Protein AF-A0A941NCZ6-F1 (afdb_monomer)

pLDDT: mean 96.2, std 2.98, range [78.44, 98.88]

Nearest PDB structures (foldseek):
  8p84-assembly1_A  TM=9.786E-01  e=2.770E-26  Thermoanaerobacterales bacterium
  4i58-assembly1_A  TM=9.550E-01  e=2.701E-23  Microbacterium oxydans
  8i6i-assembly1_C  TM=9.436E-01  e=4.967E-23  Acinetobacter sp. YT-02
  3rha-assembly1_A  TM=9.539E-01  e=3.893E-23  Paenarthrobacter aurescens TC1
  6lqc-assembly1_A  TM=9.544E-01  e=1.897E-22  Erythrobacteraceae bacterium

Sequence (234 aa):
LAAKMAHDLGNAVVLGAPVRSIEQDDAGVVVTTAKGHWRARRVIVTAPPPLASRIVYTPALPALRDGLTQRMPLGCVIKVHVAYARPFWREAGYTGQVLSDRTVFGPWFDHSPLHGSTGGLVGFLCGGPAQQWADRPAADRRAQVLKDIAIYFGDAALTPIDYIEEVWTKAPLHRGGYVASPTPGVMTAFWPALREPVGRIHWSGTETAGAWVGYIEGAIRSGERAADEVAGKL

Solvent-accessible surface area (backbone atoms only — not comparable to full-atom values): 12818 Å² total; per-residue (Å²): 108,69,70,58,56,43,58,78,51,43,87,76,60,73,79,97,47,66,69,46,36,42,37,55,62,98,83,25,30,40,41,33,32,92,82,48,75,48,80,39,71,55,48,74,47,56,52,56,48,58,57,48,65,67,38,46,48,41,68,70,69,56,68,50,40,51,55,38,25,77,42,18,56,54,33,33,30,32,41,36,40,42,30,28,78,45,46,62,45,50,79,73,74,40,78,47,67,43,83,75,86,89,43,86,58,41,46,34,33,57,62,39,56,97,72,75,62,47,14,27,39,37,34,42,24,53,45,69,57,19,63,74,47,66,81,51,59,69,66,60,52,52,53,51,48,29,54,40,48,22,76,76,64,35,74,72,44,67,60,57,77,44,78,50,74,46,52,31,51,73,38,92,90,65,50,20,25,83,39,54,44,71,44,93,65,36,69,82,75,24,47,69,45,60,49,57,58,62,88,52,39,35,44,23,20,18,72,48,26,95,54,57,60,49,38,71,68,3,29,52,57,13,45,52,52,41,50,51,60,49,60,80,71,111

Structure (mmCIF, N/CA/C/O backbone):
data_AF-A0A941NCZ6-F1
#
_entry.id   AF-A0A941NCZ6-F1
#
loop_
_atom_site.group_PDB
_atom_site.id
_atom_site.type_symbol
_atom_site.label_atom_id
_atom_site.label_alt_id
_atom_site.label_comp_id
_atom_site.label_asym_id
_atom_site.label_entity_id
_atom_site.label_seq_id
_atom_site.pdbx_PDB_ins_code
_atom_site.Cartn_x
_atom_site.Cartn_y
_atom_site.Cartn_z
_atom_site.occupancy
_atom_site.B_iso_or_equiv
_atom_site.auth_seq_id
_atom_site.auth_comp_id
_atom_site.auth_asym_id
_atom_site.auth_atom_id
_atom_site.pdbx_PDB_model_num
ATOM 1 N N . LEU A 1 1 ? -8.635 -12.733 -7.175 1.00 91.62 1 LEU A N 1
ATOM 2 C CA . LEU A 1 1 ? -9.109 -13.138 -5.832 1.00 91.62 1 LEU A CA 1
ATOM 3 C C . LEU A 1 1 ? -10.242 -12.240 -5.335 1.00 91.62 1 LEU A C 1
ATOM 5 O O . LEU A 1 1 ? -11.377 -12.687 -5.383 1.00 91.62 1 LEU A O 1
ATOM 9 N N . ALA A 1 2 ? -9.973 -10.984 -4.952 1.00 94.44 2 ALA A N 1
ATOM 10 C CA . ALA A 1 2 ? -10.973 -10.094 -4.341 1.00 94.44 2 ALA A CA 1
ATOM 11 C C . ALA A 1 2 ? -12.273 -9.937 -5.154 1.00 94.44 2 ALA A C 1
ATOM 13 O O . ALA A 1 2 ? -13.354 -10.032 -4.589 1.00 94.44 2 ALA A O 1
ATOM 14 N N . ALA A 1 3 ? -12.184 -9.788 -6.482 1.00 95.81 3 ALA A N 1
ATOM 15 C CA . ALA A 1 3 ? -13.367 -9.701 -7.347 1.00 95.81 3 ALA A CA 1
ATOM 16 C C . ALA A 1 3 ? -14.265 -10.952 -7.284 1.00 95.81 3 ALA A C 1
ATOM 18 O O . ALA A 1 3 ? -15.483 -10.829 -7.303 1.00 95.81 3 ALA A O 1
ATOM 19 N N . LYS A 1 4 ? -13.672 -12.149 -7.159 1.00 96.81 4 LYS A N 1
ATOM 20 C CA . LYS A 1 4 ? -14.420 -13.407 -7.026 1.00 96.81 4 LYS A CA 1
ATOM 21 C C . LYS A 1 4 ? -15.130 -13.479 -5.672 1.00 96.81 4 LYS A C 1
ATOM 23 O O . LYS A 1 4 ? -16.320 -13.732 -5.630 1.00 96.81 4 LYS A O 1
ATOM 28 N N . MET A 1 5 ? -14.426 -13.151 -4.587 1.00 96.06 5 MET A N 1
ATOM 29 C CA . MET A 1 5 ? -15.031 -13.102 -3.248 1.00 96.06 5 MET A CA 1
ATOM 30 C C . MET A 1 5 ? -16.166 -12.072 -3.174 1.00 96.06 5 MET A C 1
ATOM 32 O O . MET A 1 5 ? -17.203 -12.332 -2.577 1.00 96.06 5 MET A O 1
ATOM 36 N N . ALA A 1 6 ? -15.989 -10.904 -3.798 1.00 96.81 6 ALA A N 1
ATOM 37 C CA . ALA A 1 6 ? -17.025 -9.880 -3.849 1.00 96.81 6 ALA A CA 1
ATOM 38 C C . ALA A 1 6 ? -18.256 -10.332 -4.648 1.00 96.81 6 ALA A C 1
ATOM 40 O O . ALA A 1 6 ? -19.374 -10.013 -4.257 1.00 96.81 6 ALA A O 1
ATOM 41 N N . HIS A 1 7 ? -18.058 -11.090 -5.732 1.00 96.75 7 HIS A N 1
ATOM 42 C CA . HIS A 1 7 ? -19.154 -11.701 -6.480 1.00 96.75 7 HIS A CA 1
ATOM 43 C C . HIS A 1 7 ? -19.965 -12.660 -5.598 1.00 96.75 7 HIS A C 1
ATOM 45 O O . HIS A 1 7 ? -21.185 -12.529 -5.540 1.00 96.75 7 HIS A O 1
ATOM 51 N N . ASP A 1 8 ? -19.292 -13.539 -4.852 1.00 97.75 8 ASP A N 1
ATOM 52 C CA . ASP A 1 8 ? -19.945 -14.507 -3.958 1.00 97.75 8 ASP A CA 1
ATOM 53 C C . ASP A 1 8 ? -20.706 -13.816 -2.804 1.00 97.75 8 ASP A C 1
ATOM 55 O O . ASP A 1 8 ? -21.761 -14.281 -2.378 1.00 97.75 8 ASP A O 1
ATOM 59 N N . LEU A 1 9 ? -20.202 -12.675 -2.317 1.00 97.12 9 LEU A N 1
ATOM 60 C CA . LEU A 1 9 ? -20.836 -11.862 -1.267 1.00 97.12 9 LEU A CA 1
ATOM 61 C C . LEU A 1 9 ? -21.991 -10.975 -1.774 1.00 97.12 9 LEU A C 1
ATOM 63 O O . LEU A 1 9 ? -22.786 -10.477 -0.970 1.00 97.12 9 LEU A O 1
ATOM 67 N N . GLY A 1 10 ? -22.085 -10.748 -3.086 1.00 97.19 10 GLY A N 1
ATOM 68 C CA . GLY A 1 10 ? -23.137 -9.958 -3.725 1.00 97.19 10 GLY A CA 1
ATOM 69 C C . GLY A 1 10 ? -23.367 -8.593 -3.066 1.00 97.19 10 GLY A C 1
ATOM 70 O O . GLY A 1 10 ? -22.450 -7.788 -2.894 1.00 97.19 10 GLY A O 1
ATOM 71 N N . ASN A 1 11 ? -24.615 -8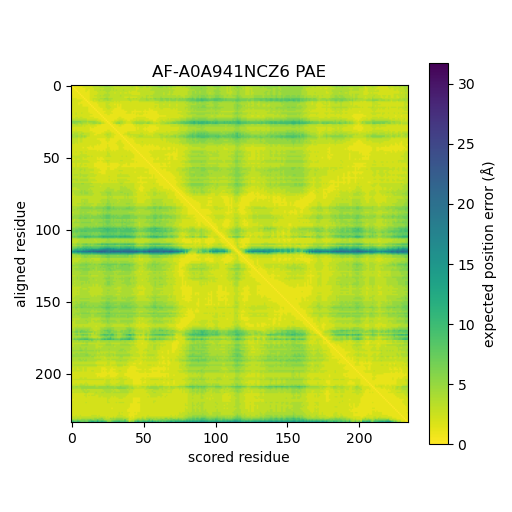.339 -2.661 1.00 95.12 11 ASN A N 1
ATOM 72 C CA . ASN A 1 11 ? -25.052 -7.052 -2.103 1.00 95.12 11 ASN A CA 1
ATOM 73 C C . ASN A 1 11 ? -24.452 -6.717 -0.726 1.00 95.12 11 ASN A C 1
ATOM 75 O O . ASN A 1 11 ? -24.647 -5.603 -0.240 1.00 95.12 11 ASN A O 1
ATOM 79 N N . ALA A 1 12 ? -23.722 -7.641 -0.091 1.00 96.00 12 ALA A N 1
ATOM 80 C CA . ALA A 1 12 ? -22.987 -7.339 1.135 1.00 96.00 12 ALA A CA 1
ATOM 81 C C . ALA A 1 12 ? -21.783 -6.408 0.882 1.00 96.00 12 ALA A C 1
ATOM 83 O O . ALA A 1 12 ? -21.320 -5.740 1.809 1.00 96.00 12 ALA A O 1
ATOM 84 N N . VAL A 1 13 ? -21.279 -6.324 -0.358 1.00 97.50 13 VAL A N 1
ATOM 85 C CA . VAL A 1 13 ? -20.169 -5.431 -0.719 1.00 97.50 13 VAL A CA 1
ATOM 86 C C . VAL A 1 13 ? -20.697 -4.080 -1.194 1.00 97.50 13 VAL A C 1
ATOM 88 O O . VAL A 1 13 ? -21.250 -3.950 -2.284 1.00 97.50 13 VAL A O 1
ATOM 91 N N . VAL A 1 14 ? -20.454 -3.035 -0.402 1.00 96.94 14 VAL A N 1
ATOM 92 C CA . VAL A 1 14 ? -20.850 -1.661 -0.739 1.00 96.94 14 VAL A CA 1
ATOM 93 C C . VAL A 1 14 ? -19.635 -0.860 -1.218 1.00 96.94 14 VAL A C 1
ATOM 95 O O . VAL A 1 14 ? -18.811 -0.405 -0.427 1.00 96.94 14 VAL A O 1
ATOM 98 N N . LEU A 1 15 ? -19.525 -0.656 -2.533 1.00 96.50 15 LEU A N 1
ATOM 99 C CA . LEU A 1 15 ? -18.456 0.148 -3.142 1.00 96.50 15 LEU A CA 1
ATOM 100 C C . LEU A 1 15 ? -18.731 1.656 -3.041 1.00 96.50 15 LEU A C 1
ATOM 102 O O . LEU A 1 15 ? -19.877 2.092 -2.913 1.00 96.50 15 LEU A O 1
ATOM 106 N N . GLY A 1 16 ? -17.681 2.478 -3.144 1.00 95.75 16 GLY A N 1
ATOM 107 C CA . GLY A 1 16 ? -17.799 3.944 -3.096 1.00 95.75 16 GLY A CA 1
ATOM 108 C C . GLY A 1 16 ? -18.345 4.470 -1.763 1.00 95.75 16 GLY A C 1
ATOM 109 O O . GLY A 1 16 ? -19.006 5.505 -1.739 1.00 95.75 16 GLY A O 1
ATOM 110 N N . ALA A 1 17 ? -18.118 3.733 -0.674 1.00 96.75 17 ALA A N 1
ATOM 111 C CA . ALA A 1 17 ? -18.590 4.041 0.672 1.00 96.75 17 ALA A CA 1
ATOM 112 C C . ALA A 1 17 ? -17.404 4.215 1.643 1.00 96.75 17 ALA A C 1
ATOM 114 O O . ALA A 1 17 ? -17.222 3.394 2.541 1.00 96.75 17 ALA A O 1
ATOM 115 N N . PRO A 1 18 ? -16.548 5.242 1.466 1.00 96.56 18 PRO A N 1
ATOM 116 C CA . PRO A 1 18 ? -15.444 5.481 2.389 1.00 96.56 18 PRO A CA 1
ATOM 117 C C . PRO A 1 18 ? -15.989 5.756 3.797 1.00 96.56 18 PRO A C 1
ATOM 119 O O . PRO A 1 18 ? -16.845 6.629 3.984 1.00 96.56 18 PRO A O 1
ATOM 122 N N . VAL A 1 19 ? -15.490 5.002 4.777 1.00 97.94 19 VAL A N 1
ATOM 123 C CA . VAL A 1 19 ? -15.864 5.150 6.188 1.00 97.94 19 VAL A CA 1
ATOM 124 C C . VAL A 1 19 ? -15.339 6.473 6.725 1.00 97.94 19 VAL A C 1
ATOM 126 O O . VAL A 1 19 ? -14.164 6.796 6.561 1.00 97.94 19 VAL A O 1
ATOM 129 N N . ARG A 1 20 ? -16.232 7.244 7.352 1.00 97.81 20 ARG A N 1
ATOM 130 C CA . ARG A 1 20 ? -15.931 8.545 7.964 1.00 97.81 20 ARG A CA 1
ATOM 131 C C . ARG A 1 20 ? -15.828 8.443 9.476 1.00 97.81 20 ARG A C 1
ATOM 133 O O . ARG A 1 20 ? -14.900 9.006 10.048 1.00 97.81 20 ARG A O 1
ATOM 140 N N . SER A 1 21 ? -16.754 7.721 10.105 1.00 98.75 21 SER A N 1
ATOM 141 C CA . SER A 1 21 ? -16.728 7.492 11.547 1.00 98.75 21 SER A CA 1
ATOM 142 C C . SER A 1 21 ? -17.148 6.079 11.931 1.00 98.75 21 SER A C 1
ATOM 144 O O . SER A 1 21 ? -17.888 5.409 11.202 1.00 98.75 21 SER A O 1
ATOM 146 N N . ILE A 1 22 ? -16.641 5.641 13.082 1.00 98.88 22 ILE A N 1
ATOM 147 C CA . ILE A 1 22 ? -17.025 4.416 13.776 1.00 98.88 22 ILE A CA 1
ATOM 148 C C . ILE A 1 22 ? -17.330 4.789 15.225 1.00 98.88 22 ILE A C 1
ATOM 150 O O . ILE A 1 22 ? -16.455 5.245 15.960 1.00 98.88 22 ILE A O 1
ATOM 154 N N . GLU A 1 23 ? -18.572 4.574 15.630 1.00 98.81 23 GLU A N 1
ATOM 155 C CA . GLU A 1 23 ? -19.042 4.801 16.994 1.00 98.81 23 GLU A CA 1
ATOM 156 C C . GLU A 1 23 ? -19.321 3.449 17.646 1.00 98.81 23 GLU A C 1
ATOM 158 O O . GLU A 1 23 ? -19.802 2.537 16.971 1.00 98.81 23 GLU A O 1
ATOM 163 N N . GLN A 1 24 ? -19.004 3.286 18.927 1.00 98.62 24 GLN A N 1
ATOM 164 C CA . GLN A 1 24 ? -19.258 2.042 19.650 1.00 98.62 24 GLN A CA 1
ATOM 165 C C . GLN A 1 24 ? -19.687 2.278 21.095 1.00 98.62 24 GLN A C 1
ATOM 167 O O . GLN A 1 24 ? -19.214 3.204 21.753 1.00 98.62 24 GLN A O 1
ATOM 172 N N . ASP A 1 25 ? -20.544 1.389 21.581 1.00 97.50 25 ASP A N 1
ATOM 173 C CA . ASP A 1 25 ? -21.061 1.362 22.945 1.00 97.50 25 ASP A CA 1
ATOM 174 C C . ASP A 1 25 ? -21.249 -0.091 23.428 1.00 97.50 25 ASP A C 1
ATOM 176 O O . ASP A 1 25 ? -20.801 -1.060 22.799 1.00 97.50 25 ASP A O 1
ATOM 180 N N . ASP A 1 26 ? -21.926 -0.261 24.562 1.00 94.69 26 ASP A N 1
ATOM 181 C CA . ASP A 1 26 ? -22.217 -1.580 25.120 1.00 94.69 26 ASP A CA 1
ATOM 182 C C . ASP A 1 26 ? -23.193 -2.401 24.262 1.00 94.69 26 ASP A C 1
ATOM 184 O O . ASP A 1 26 ? -23.216 -3.625 24.388 1.00 94.69 26 ASP A O 1
ATOM 188 N N . ALA A 1 27 ? -23.949 -1.786 23.349 1.00 94.81 27 ALA A N 1
ATOM 189 C CA . ALA A 1 27 ? -24.912 -2.463 22.482 1.00 94.81 27 ALA A CA 1
ATOM 190 C C . ALA A 1 27 ? -24.310 -2.884 21.129 1.00 94.81 27 ALA A C 1
ATOM 192 O O . ALA A 1 27 ? -24.698 -3.919 20.577 1.00 94.81 27 ALA A O 1
ATOM 193 N N . GLY A 1 28 ? -23.352 -2.133 20.583 1.00 97.94 28 GLY A N 1
ATOM 194 C CA . GLY A 1 28 ? -22.762 -2.461 19.289 1.00 97.94 28 GLY A CA 1
ATOM 195 C C . GLY A 1 28 ? -21.860 -1.380 18.710 1.00 97.94 28 GLY A C 1
ATOM 196 O O . GLY A 1 28 ? -21.209 -0.625 19.425 1.00 97.94 28 GLY A O 1
ATOM 197 N N . VAL A 1 29 ? -21.797 -1.357 17.380 1.00 98.62 29 VAL A N 1
ATOM 198 C CA . VAL A 1 29 ? -21.048 -0.376 16.593 1.00 98.62 29 VAL A CA 1
ATOM 199 C C . VAL A 1 29 ? -21.932 0.237 15.510 1.00 98.62 29 VAL A C 1
ATOM 201 O O . VAL A 1 29 ? -22.778 -0.449 14.927 1.00 98.62 29 VAL A O 1
ATOM 204 N N . VAL A 1 30 ? -21.709 1.516 15.214 1.00 98.75 30 VAL A N 1
ATOM 205 C CA . VAL A 1 30 ? -22.311 2.252 14.099 1.00 98.75 30 VAL A CA 1
ATOM 206 C C . VAL A 1 30 ? -21.198 2.729 13.173 1.00 98.75 30 VAL A C 1
ATOM 208 O O . VAL A 1 30 ? -20.331 3.499 13.576 1.00 98.75 30 VAL A O 1
ATOM 211 N N . VAL A 1 31 ? -21.221 2.274 11.922 1.00 98.75 31 VAL A N 1
ATOM 212 C CA . VAL A 1 31 ? -20.282 2.698 10.877 1.00 98.75 31 VAL A CA 1
ATOM 213 C C . VAL A 1 31 ? -20.983 3.696 9.968 1.00 98.75 31 VAL A C 1
ATOM 215 O O . VAL A 1 31 ? -22.035 3.382 9.410 1.00 98.75 31 VAL A O 1
ATOM 218 N N . THR A 1 32 ? -20.393 4.874 9.783 1.00 98.75 32 THR A N 1
ATOM 219 C CA . THR A 1 32 ? -20.977 5.955 8.980 1.00 98.75 32 THR A CA 1
ATOM 220 C C . THR A 1 32 ? -20.155 6.221 7.726 1.00 98.75 32 THR A C 1
ATOM 222 O O . THR A 1 32 ? -18.932 6.390 7.772 1.00 98.75 32 THR A O 1
ATOM 225 N N . THR A 1 33 ? -20.843 6.325 6.590 1.00 98.12 33 THR A N 1
ATOM 226 C CA . THR A 1 33 ? -20.280 6.749 5.301 1.00 98.12 33 THR A CA 1
ATOM 227 C C . THR A 1 33 ? -21.172 7.828 4.680 1.00 98.12 33 THR A C 1
ATOM 229 O O . THR A 1 33 ? -22.249 8.130 5.186 1.00 98.12 33 THR A O 1
ATOM 232 N N . ALA A 1 34 ? -20.769 8.400 3.542 1.00 96.81 34 ALA A N 1
ATOM 233 C CA . ALA A 1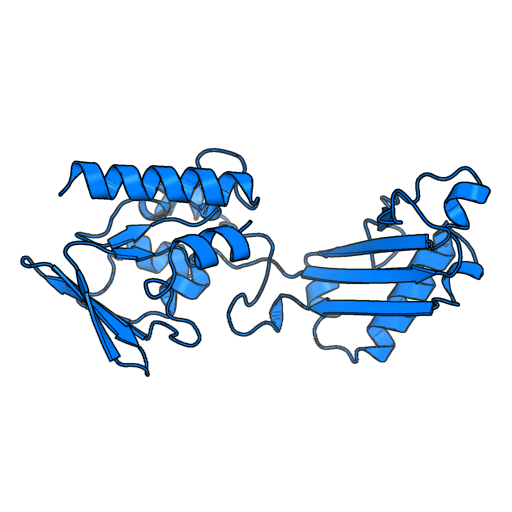 34 ? -21.647 9.2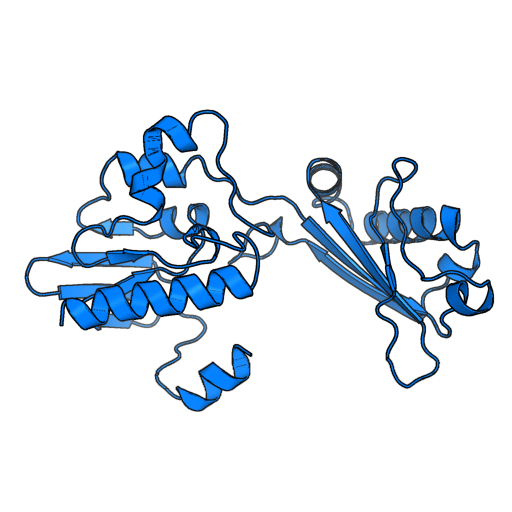98 2.781 1.00 96.81 34 ALA A CA 1
ATOM 234 C C . ALA A 1 34 ? -22.906 8.603 2.218 1.00 96.81 34 ALA A C 1
ATOM 236 O O . ALA A 1 34 ? -23.851 9.282 1.832 1.00 96.81 34 ALA A O 1
ATOM 237 N N . LYS A 1 35 ? -22.912 7.264 2.145 1.00 97.31 35 LYS A N 1
ATOM 238 C CA . LYS A 1 35 ? -24.028 6.466 1.621 1.00 97.31 35 LYS A CA 1
ATOM 239 C C . LYS A 1 35 ? -25.012 6.000 2.698 1.00 97.31 35 LYS A C 1
ATOM 241 O O . LYS A 1 35 ? -26.041 5.439 2.342 1.00 97.31 35 LYS A O 1
ATOM 246 N N . GLY A 1 36 ? -24.708 6.196 3.983 1.00 96.69 36 GLY A N 1
ATOM 247 C CA . GLY A 1 36 ? -25.597 5.809 5.078 1.00 96.69 36 GLY A CA 1
ATOM 248 C C . GLY A 1 36 ? -24.868 5.344 6.335 1.00 96.69 36 GLY A C 1
ATOM 249 O O . GLY A 1 36 ? -23.691 5.653 6.545 1.00 96.69 36 GLY A O 1
ATOM 250 N N . HIS A 1 37 ? -25.594 4.583 7.155 1.00 97.62 37 HIS A N 1
ATOM 251 C CA . HIS A 1 37 ? -25.135 4.065 8.441 1.00 97.62 37 HIS A CA 1
ATOM 252 C C . HIS A 1 37 ? -25.409 2.564 8.543 1.00 97.62 37 HIS A C 1
ATOM 254 O O . HIS A 1 37 ? -26.482 2.100 8.156 1.00 97.62 37 HIS A O 1
ATOM 260 N N . TRP A 1 38 ? -24.468 1.819 9.117 1.00 98.12 38 TRP A N 1
ATOM 261 C CA . TRP A 1 38 ? -24.593 0.382 9.353 1.00 98.12 38 TRP A CA 1
ATOM 262 C C . TRP A 1 38 ? -24.414 0.085 10.832 1.00 98.12 38 TRP A C 1
ATOM 264 O O . TRP A 1 38 ? -23.439 0.523 11.440 1.00 98.12 38 TRP A O 1
ATOM 274 N N . ARG A 1 39 ? -25.351 -0.677 11.401 1.00 98.25 39 ARG A N 1
ATOM 275 C CA . ARG A 1 39 ? -25.267 -1.188 12.770 1.00 98.25 39 ARG A CA 1
ATOM 276 C C . ARG A 1 39 ? -24.776 -2.626 12.760 1.00 98.25 39 ARG A C 1
ATOM 278 O O . ARG A 1 39 ? -25.287 -3.443 11.998 1.00 98.25 39 ARG A O 1
ATOM 285 N N . ALA A 1 40 ? -23.823 -2.936 13.628 1.00 98.19 40 ALA A N 1
ATOM 286 C CA . ALA A 1 40 ? -23.314 -4.289 13.817 1.00 98.19 40 ALA A CA 1
ATOM 287 C C . ALA A 1 40 ? -22.974 -4.541 15.292 1.00 98.19 40 ALA A C 1
ATOM 289 O O . ALA A 1 40 ? -22.882 -3.613 16.091 1.00 98.19 40 ALA A O 1
ATOM 290 N N . ARG A 1 41 ? -22.760 -5.806 15.670 1.00 98.25 41 ARG A N 1
ATOM 291 C CA . ARG A 1 41 ? -22.280 -6.152 17.022 1.00 98.25 41 ARG A CA 1
ATOM 292 C C . ARG A 1 41 ? -20.790 -5.841 17.208 1.00 98.25 41 ARG A C 1
ATOM 294 O O . ARG A 1 41 ? -20.361 -5.571 18.331 1.00 98.25 41 ARG A O 1
ATOM 301 N N . ARG A 1 42 ? -20.015 -5.936 16.120 1.00 98.56 42 ARG A N 1
ATOM 302 C CA . ARG A 1 42 ? -18.556 -5.748 16.021 1.00 98.56 42 ARG A CA 1
ATOM 303 C C . ARG A 1 42 ? -18.190 -5.271 14.613 1.00 98.56 42 ARG A C 1
ATOM 305 O O . ARG A 1 42 ? -18.965 -5.482 13.682 1.00 98.56 42 ARG A O 1
ATOM 312 N N . VAL A 1 43 ? -17.015 -4.665 14.459 1.00 98.69 43 VAL A N 1
ATOM 313 C CA . VAL A 1 43 ? -16.456 -4.250 13.159 1.00 98.69 43 VAL A CA 1
ATOM 314 C C . VAL A 1 43 ? -15.004 -4.702 13.038 1.00 98.69 43 VAL A C 1
ATOM 316 O O . VAL A 1 43 ? -14.254 -4.646 14.011 1.00 98.69 43 VAL A O 1
ATOM 319 N N . ILE A 1 44 ? -14.605 -5.128 11.839 1.00 98.81 44 ILE A N 1
ATOM 320 C CA . ILE A 1 44 ? -13.205 -5.387 11.489 1.00 98.81 44 ILE A CA 1
ATOM 321 C C . ILE A 1 44 ? -12.736 -4.249 10.584 1.00 98.81 44 ILE A C 1
ATOM 323 O O . ILE A 1 44 ? -13.294 -4.036 9.508 1.00 98.81 44 ILE A O 1
ATOM 327 N N . VAL A 1 45 ? -11.703 -3.523 11.004 1.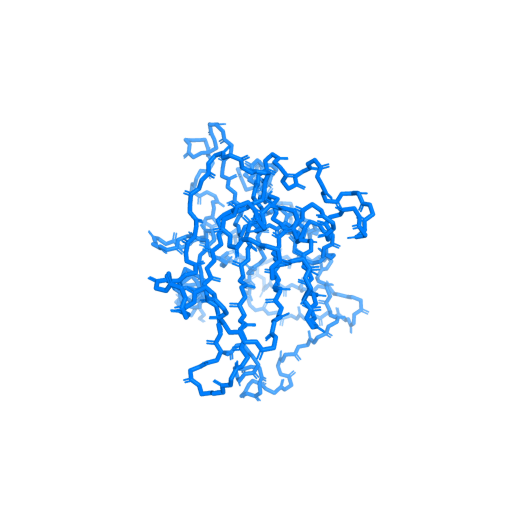00 98.56 45 VAL A N 1
ATOM 328 C CA . VAL A 1 45 ? -11.045 -2.506 10.178 1.00 98.56 45 VAL A CA 1
ATOM 329 C C . VAL A 1 45 ? -9.843 -3.148 9.493 1.00 98.56 45 VAL A C 1
ATOM 331 O O . VAL A 1 45 ? -8.884 -3.542 10.153 1.00 98.56 45 VAL A O 1
ATOM 334 N N . THR A 1 46 ? -9.899 -3.246 8.164 1.00 97.75 46 THR A N 1
ATOM 335 C CA . THR A 1 46 ? -8.856 -3.860 7.319 1.00 97.75 46 THR A CA 1
ATOM 336 C C . THR A 1 46 ? -7.926 -2.831 6.665 1.00 97.75 46 THR A C 1
ATOM 338 O O . THR A 1 46 ? -7.086 -3.190 5.841 1.00 97.75 46 THR A O 1
ATOM 341 N N . ALA A 1 47 ? -8.117 -1.541 6.959 1.00 96.19 47 ALA A N 1
ATOM 342 C CA . ALA A 1 47 ? -7.315 -0.461 6.396 1.00 96.19 47 ALA A CA 1
ATOM 343 C C . ALA A 1 47 ? -5.917 -0.410 7.050 1.00 96.19 47 ALA A C 1
ATOM 345 O O . ALA A 1 47 ? -5.825 -0.586 8.269 1.00 96.19 47 ALA A O 1
ATOM 346 N N . PRO A 1 48 ? -4.847 -0.091 6.291 1.00 96.12 48 PRO A N 1
ATOM 347 C CA . PRO A 1 48 ? -3.516 0.140 6.851 1.00 96.12 48 PRO A CA 1
ATOM 348 C C . PRO A 1 48 ? -3.546 1.178 7.986 1.00 96.12 48 PRO A C 1
ATOM 350 O O . PRO A 1 48 ? -4.344 2.121 7.910 1.00 96.12 48 PRO A O 1
ATOM 353 N N . PRO A 1 49 ? -2.663 1.089 9.002 1.00 96.31 49 PRO A N 1
ATOM 354 C CA . PRO A 1 49 ? -2.690 1.980 10.164 1.00 96.31 49 PRO A CA 1
ATOM 355 C C . PRO A 1 49 ? -2.801 3.489 9.839 1.00 96.31 49 PRO A C 1
ATOM 357 O O . PRO A 1 49 ? -3.655 4.142 10.442 1.00 96.31 49 PRO A O 1
ATOM 360 N N . PRO A 1 50 ? -2.074 4.060 8.850 1.00 95.25 50 PRO A N 1
ATOM 361 C CA . PRO A 1 50 ? -2.210 5.482 8.488 1.00 95.25 50 PRO A CA 1
ATOM 362 C C . PRO A 1 50 ? -3.540 5.885 7.843 1.00 95.25 50 PRO A C 1
ATOM 364 O O . PRO A 1 50 ? -3.834 7.075 7.718 1.00 95.25 50 PRO A O 1
ATOM 367 N N . LEU A 1 51 ? -4.306 4.920 7.333 1.00 95.50 51 LEU A N 1
ATOM 368 C CA . LEU A 1 51 ? -5.644 5.158 6.794 1.00 95.50 51 LEU A CA 1
ATOM 369 C C . LEU A 1 51 ? -6.707 4.909 7.855 1.00 95.50 51 LEU A C 1
ATOM 371 O O . LEU A 1 51 ? -7.676 5.660 7.922 1.00 95.50 51 LEU A O 1
ATOM 375 N N . ALA A 1 52 ? -6.490 3.925 8.729 1.00 96.56 52 ALA A N 1
ATOM 376 C CA . ALA A 1 52 ? -7.333 3.706 9.893 1.00 96.56 52 ALA A CA 1
ATOM 377 C C . ALA A 1 52 ? -7.374 4.941 10.812 1.00 96.56 52 ALA A C 1
ATOM 379 O O . ALA A 1 52 ? -8.434 5.229 11.358 1.00 96.56 52 ALA A O 1
ATOM 380 N N . SER A 1 53 ? -6.286 5.713 10.932 1.00 95.62 53 SER A N 1
ATOM 381 C CA . SER A 1 53 ? -6.255 6.966 11.713 1.00 95.62 53 SER A CA 1
ATOM 382 C C . SER A 1 53 ? -7.081 8.115 11.132 1.00 95.62 53 SER A C 1
ATOM 384 O O . SER A 1 53 ? -7.292 9.122 11.799 1.00 95.62 53 SER A O 1
ATOM 386 N N . ARG A 1 54 ? -7.549 7.992 9.885 1.00 95.06 54 ARG A N 1
ATOM 387 C CA . ARG A 1 54 ? -8.374 9.016 9.218 1.00 95.06 54 ARG A CA 1
ATOM 388 C C . ARG A 1 54 ? -9.866 8.839 9.474 1.00 95.06 54 ARG A C 1
ATOM 390 O O . ARG A 1 54 ? -10.652 9.686 9.058 1.00 95.06 54 ARG A O 1
ATOM 397 N N . ILE A 1 55 ? -10.244 7.736 10.108 1.00 97.88 55 ILE A N 1
ATOM 398 C CA . ILE A 1 55 ? -11.603 7.484 10.567 1.00 97.88 55 ILE A CA 1
ATOM 399 C C . ILE A 1 55 ? -11.763 8.169 11.925 1.00 97.88 55 ILE A C 1
ATOM 401 O O . ILE A 1 55 ? -10.879 8.088 12.775 1.00 97.88 55 ILE A O 1
ATOM 405 N N . VAL A 1 56 ? -12.889 8.842 12.137 1.00 98.56 56 VAL A N 1
ATOM 406 C CA . VAL A 1 56 ? -13.242 9.403 13.444 1.00 98.56 56 VAL A CA 1
ATOM 407 C C . VAL A 1 56 ? -13.801 8.291 14.331 1.00 98.56 56 VAL A C 1
ATOM 409 O O . VAL A 1 56 ? -14.725 7.591 13.923 1.00 98.56 56 VAL A O 1
ATOM 412 N N . TYR A 1 57 ? -13.269 8.133 15.541 1.00 98.75 57 TYR A N 1
ATOM 413 C CA . TYR A 1 57 ? -13.728 7.116 16.491 1.00 98.75 57 TYR A CA 1
ATOM 414 C C . TYR A 1 57 ? -14.406 7.757 17.699 1.00 98.75 57 TYR A C 1
ATOM 416 O O . TYR A 1 57 ? -13.855 8.693 18.284 1.00 98.75 57 TYR A O 1
ATOM 424 N N . THR A 1 58 ? -15.558 7.212 18.094 1.00 98.50 58 THR A N 1
ATOM 425 C CA . THR A 1 58 ? -16.270 7.604 19.320 1.00 98.50 58 THR A CA 1
ATOM 426 C C . THR A 1 58 ? -16.579 6.359 20.161 1.00 98.50 58 THR A C 1
ATOM 428 O O . THR A 1 58 ? -17.320 5.495 19.691 1.00 98.50 58 THR A O 1
ATOM 431 N N . PRO A 1 59 ? -16.047 6.235 21.392 1.00 98.19 59 PRO A N 1
ATOM 432 C CA . PRO A 1 59 ? -15.042 7.106 22.012 1.00 98.19 59 PRO A CA 1
ATOM 433 C C . PRO A 1 59 ? -13.703 7.099 21.252 1.00 98.19 59 PRO A C 1
ATOM 435 O O . PRO A 1 59 ? -13.450 6.225 20.419 1.00 98.19 59 PRO A O 1
ATOM 438 N N . ALA A 1 60 ? -12.845 8.081 21.546 1.00 98.06 60 ALA A N 1
ATOM 439 C CA . ALA A 1 60 ? -11.518 8.178 20.943 1.00 98.06 60 ALA A CA 1
ATOM 440 C C . ALA A 1 60 ? -10.684 6.909 21.199 1.00 98.06 60 ALA A C 1
ATOM 442 O O . ALA A 1 60 ? -10.811 6.260 22.241 1.00 98.06 60 ALA A O 1
ATOM 443 N N . LEU A 1 61 ? -9.810 6.562 20.249 1.00 98.12 61 LEU A N 1
ATOM 444 C CA . LEU A 1 61 ? -8.923 5.409 20.397 1.00 98.12 61 LEU A CA 1
ATOM 445 C C . LEU A 1 61 ? -7.952 5.609 21.578 1.00 98.12 61 LEU A C 1
ATOM 447 O O . LEU A 1 61 ? -7.489 6.729 21.804 1.00 98.12 61 LEU A O 1
ATOM 451 N N . PRO A 1 62 ? -7.578 4.535 22.302 1.00 98.06 62 PRO A N 1
ATOM 452 C CA . PRO A 1 62 ? -6.563 4.610 23.347 1.00 98.06 62 PRO A CA 1
ATOM 453 C C . PRO A 1 62 ? -5.237 5.174 22.825 1.00 98.06 62 PRO A C 1
ATOM 455 O O . PRO A 1 62 ? -4.845 4.900 21.687 1.00 98.06 62 PRO A O 1
ATOM 458 N N . ALA A 1 63 ? -4.500 5.880 23.687 1.00 97.00 63 ALA A N 1
ATOM 459 C CA . ALA A 1 63 ? -3.253 6.567 23.333 1.00 97.00 63 ALA A CA 1
ATOM 460 C C . ALA A 1 63 ? -2.216 5.662 22.641 1.00 97.00 63 ALA A C 1
ATOM 462 O O . ALA A 1 63 ? -1.511 6.109 21.738 1.00 97.00 63 ALA A O 1
ATOM 463 N N . LEU A 1 64 ? -2.145 4.378 23.015 1.00 97.25 64 LEU A N 1
ATOM 464 C CA . LEU A 1 64 ? -1.248 3.419 22.364 1.00 97.25 64 LEU A CA 1
ATOM 465 C C . LEU A 1 64 ? -1.624 3.172 20.896 1.00 97.25 64 LEU A C 1
ATOM 467 O O . LEU A 1 64 ? -0.749 3.127 20.032 1.00 97.25 64 LEU A O 1
ATOM 471 N N . ARG A 1 65 ? -2.920 3.038 20.592 1.00 97.94 65 ARG A N 1
ATOM 472 C CA . ARG A 1 65 ? -3.392 2.823 19.220 1.00 97.94 65 ARG A CA 1
ATOM 473 C C . ARG A 1 65 ? -3.249 4.095 18.394 1.00 97.94 65 ARG A C 1
ATOM 475 O O . ARG A 1 65 ? -2.725 4.027 17.284 1.00 97.94 65 ARG A O 1
ATOM 482 N N . ASP A 1 66 ? -3.666 5.235 18.937 1.00 96.50 66 ASP A N 1
ATOM 483 C CA . ASP A 1 66 ? -3.517 6.526 18.260 1.00 96.50 66 ASP A CA 1
ATOM 484 C C . ASP A 1 66 ? -2.037 6.805 17.935 1.00 96.50 66 ASP A C 1
ATOM 486 O O . ASP A 1 66 ? -1.663 7.003 16.774 1.00 96.50 66 ASP A O 1
ATOM 490 N N . GLY A 1 67 ? -1.161 6.648 18.933 1.00 96.44 67 GLY A N 1
ATOM 491 C CA . GLY A 1 67 ? 0.278 6.818 18.780 1.00 96.44 67 GLY A CA 1
ATOM 492 C C . GLY A 1 67 ? 0.919 5.871 17.758 1.00 96.44 67 GLY A C 1
ATOM 493 O O . GLY A 1 67 ? 1.795 6.306 17.003 1.00 96.44 67 GLY A O 1
ATOM 494 N N . LEU A 1 68 ? 0.467 4.614 17.683 1.00 97.69 68 LEU A N 1
ATOM 495 C CA . LEU A 1 68 ? 0.923 3.645 16.682 1.00 97.69 68 LEU A CA 1
ATOM 496 C C . LEU A 1 68 ? 0.608 4.111 15.258 1.00 97.69 68 LEU A C 1
ATOM 498 O O . LEU A 1 68 ? 1.491 4.121 14.398 1.00 97.69 68 LEU A O 1
ATOM 502 N N . THR A 1 69 ? -0.636 4.519 15.000 1.00 95.81 69 THR A N 1
ATOM 503 C CA . THR A 1 69 ? -1.071 4.857 13.635 1.00 95.81 69 THR A CA 1
ATOM 504 C C . THR A 1 69 ? -0.356 6.075 13.046 1.00 95.81 69 THR A C 1
ATOM 506 O O . THR A 1 69 ? -0.162 6.145 11.833 1.00 95.81 69 THR A O 1
ATOM 509 N N . GLN A 1 70 ? 0.109 6.998 13.892 1.00 94.88 70 GLN A N 1
ATOM 510 C CA . GLN A 1 70 ? 0.894 8.168 13.482 1.00 94.88 70 GLN A CA 1
ATOM 511 C C . GLN A 1 70 ? 2.345 7.825 13.103 1.00 94.88 70 GLN A C 1
ATOM 513 O O . GLN A 1 70 ? 3.013 8.618 12.444 1.00 94.88 70 GLN A O 1
ATOM 518 N N . ARG A 1 71 ? 2.851 6.657 13.524 1.00 96.81 71 ARG A N 1
ATOM 519 C CA . ARG A 1 71 ? 4.275 6.279 13.439 1.00 96.81 71 ARG A CA 1
ATOM 520 C C . ARG A 1 71 ? 4.528 5.040 12.574 1.00 96.81 71 ARG A C 1
ATOM 522 O O . ARG A 1 71 ? 5.607 4.453 12.613 1.00 96.81 71 ARG A O 1
ATOM 529 N N . MET A 1 72 ? 3.541 4.639 11.777 1.00 96.75 72 MET A N 1
ATOM 530 C CA . MET A 1 72 ? 3.670 3.547 10.810 1.00 96.75 72 MET A CA 1
ATOM 531 C C . MET A 1 72 ? 3.435 4.041 9.377 1.00 96.75 72 MET A C 1
ATOM 533 O O . MET A 1 72 ? 2.431 3.667 8.779 1.00 96.75 72 MET A O 1
ATOM 537 N N . PRO A 1 73 ? 4.285 4.915 8.809 1.00 95.94 73 PRO A N 1
ATOM 538 C CA . PRO A 1 73 ? 4.077 5.426 7.458 1.00 95.94 73 PRO A CA 1
ATOM 539 C C . PRO A 1 73 ? 4.075 4.299 6.416 1.00 95.94 73 PRO A C 1
ATOM 541 O O . PRO A 1 73 ? 4.790 3.302 6.538 1.00 95.94 73 PRO A O 1
ATOM 544 N N . LEU A 1 74 ? 3.285 4.487 5.359 1.00 95.75 74 LEU A N 1
ATOM 545 C CA . LEU A 1 74 ? 3.361 3.666 4.152 1.00 95.75 74 LEU A CA 1
ATOM 546 C C . LEU A 1 74 ? 4.624 4.014 3.362 1.00 95.75 74 LEU A C 1
ATOM 548 O O . LEU A 1 74 ? 5.042 5.173 3.321 1.00 95.75 74 LEU A O 1
ATOM 552 N N . GLY A 1 75 ? 5.211 3.015 2.706 1.00 95.19 75 GLY A N 1
ATOM 553 C CA . GLY A 1 75 ? 6.327 3.244 1.795 1.00 95.19 75 GLY A CA 1
ATOM 554 C C . GLY A 1 75 ? 5.922 4.019 0.533 1.00 95.19 75 GLY A C 1
ATOM 555 O O . GLY A 1 75 ? 4.742 4.198 0.217 1.00 95.19 75 GLY A O 1
ATOM 556 N N . CYS A 1 76 ? 6.928 4.479 -0.208 1.00 96.06 76 CYS A N 1
ATOM 557 C CA . CYS A 1 76 ? 6.754 5.126 -1.505 1.00 96.06 76 CYS A CA 1
ATOM 558 C C . CYS A 1 76 ? 7.144 4.144 -2.611 1.00 96.06 76 CYS A C 1
ATOM 560 O O . CYS A 1 76 ? 8.265 3.631 -2.588 1.00 96.06 76 CYS A O 1
ATOM 562 N N . VAL A 1 77 ? 6.230 3.884 -3.550 1.00 96.62 77 VAL A N 1
ATOM 563 C CA . VAL A 1 77 ? 6.454 2.954 -4.662 1.00 96.62 77 VAL A CA 1
ATOM 564 C C . VAL A 1 77 ? 5.919 3.537 -5.967 1.00 96.62 77 VAL A C 1
ATOM 566 O O . VAL A 1 77 ? 4.790 4.029 -6.012 1.00 96.62 77 VAL A O 1
ATOM 569 N N . ILE A 1 78 ? 6.706 3.427 -7.036 1.00 97.38 78 ILE A N 1
ATOM 570 C CA . ILE A 1 78 ? 6.233 3.546 -8.417 1.00 97.38 78 ILE A CA 1
ATOM 571 C C . ILE A 1 78 ? 6.417 2.185 -9.076 1.00 97.38 78 ILE A C 1
ATOM 573 O O . ILE A 1 78 ? 7.539 1.688 -9.176 1.00 97.38 78 ILE A O 1
ATOM 577 N N . LYS A 1 79 ? 5.317 1.565 -9.499 1.00 97.56 79 LYS A N 1
ATOM 578 C CA . LYS A 1 79 ? 5.356 0.302 -10.236 1.00 97.56 79 LYS A CA 1
ATOM 579 C C . LYS A 1 79 ? 5.205 0.602 -11.714 1.00 97.56 79 LYS A C 1
ATOM 581 O O . LYS A 1 79 ? 4.257 1.279 -12.096 1.00 97.56 79 LYS A O 1
ATOM 586 N N . VAL A 1 80 ? 6.105 0.077 -12.530 1.00 97.94 80 VAL A N 1
ATOM 587 C CA . VAL A 1 80 ? 6.121 0.323 -13.971 1.00 97.94 80 VAL A CA 1
ATOM 588 C C . VAL A 1 80 ? 6.003 -0.998 -14.708 1.00 97.94 80 VAL A C 1
ATOM 590 O O . VAL A 1 80 ? 6.658 -1.968 -14.335 1.00 97.94 80 VAL A O 1
ATOM 593 N N . HIS A 1 81 ? 5.192 -1.028 -15.757 1.00 98.06 81 HIS A N 1
ATOM 594 C CA . HIS A 1 81 ? 5.176 -2.099 -16.741 1.00 98.06 81 HIS A CA 1
ATOM 595 C C . HIS A 1 81 ? 5.533 -1.524 -18.110 1.00 98.06 81 HIS A C 1
ATOM 597 O O . HIS A 1 81 ? 4.996 -0.495 -18.521 1.00 98.06 81 HIS A O 1
ATOM 603 N N . VAL A 1 82 ? 6.431 -2.203 -18.817 1.00 98.19 82 VAL A N 1
ATOM 604 C CA . VAL A 1 82 ? 6.873 -1.815 -20.157 1.00 98.19 82 VAL A CA 1
ATOM 605 C C . VAL A 1 82 ? 6.699 -3.000 -21.088 1.00 98.19 82 VAL A C 1
ATOM 607 O O . VAL A 1 82 ? 7.232 -4.081 -20.821 1.00 98.19 82 VAL A O 1
ATOM 610 N N . ALA A 1 83 ? 5.948 -2.802 -22.168 1.00 97.94 83 ALA A N 1
ATOM 611 C CA . ALA A 1 83 ? 5.696 -3.828 -23.165 1.00 97.94 83 ALA A CA 1
ATOM 612 C C . ALA A 1 83 ? 6.550 -3.592 -24.412 1.00 97.94 83 ALA A C 1
ATOM 614 O O . ALA A 1 83 ? 6.726 -2.459 -24.864 1.00 97.94 83 ALA A O 1
ATOM 615 N N . TYR A 1 84 ? 7.022 -4.677 -25.015 1.00 98.19 84 TYR A N 1
ATOM 616 C CA . TYR A 1 84 ? 7.797 -4.696 -26.249 1.00 98.19 84 TYR A CA 1
ATOM 617 C C . TYR A 1 84 ? 7.209 -5.717 -27.219 1.00 98.19 84 TYR A C 1
ATOM 619 O O . TYR A 1 84 ? 6.588 -6.702 -26.814 1.00 98.19 84 TYR A O 1
ATOM 627 N N . ALA A 1 85 ? 7.451 -5.519 -28.515 1.00 96.69 85 ALA A N 1
ATOM 628 C CA . ALA A 1 85 ? 6.990 -6.443 -29.551 1.00 96.69 85 ALA A CA 1
ATOM 629 C C . ALA A 1 85 ? 7.551 -7.866 -29.375 1.00 96.69 85 ALA A C 1
ATOM 631 O O . ALA A 1 85 ? 6.892 -8.830 -29.756 1.00 96.69 85 ALA A O 1
ATOM 632 N N . ARG A 1 86 ? 8.748 -7.977 -28.780 1.00 95.75 86 ARG A N 1
ATOM 633 C CA . ARG A 1 86 ? 9.445 -9.232 -28.493 1.00 95.75 86 ARG A CA 1
ATOM 634 C C . ARG A 1 86 ? 10.262 -9.163 -27.200 1.00 95.75 86 ARG A C 1
ATOM 636 O O . ARG A 1 86 ? 10.752 -8.079 -26.878 1.00 95.75 86 ARG A O 1
ATOM 643 N N . PRO A 1 87 ? 10.450 -10.276 -26.469 1.00 96.62 87 PRO A N 1
ATOM 644 C CA . PRO A 1 87 ? 11.312 -10.334 -25.290 1.00 96.62 87 PRO A CA 1
ATOM 645 C C . PRO A 1 87 ? 12.789 -10.414 -25.711 1.00 96.62 87 PRO A C 1
ATOM 647 O O . PRO A 1 87 ? 13.448 -11.434 -25.530 1.00 96.62 87 PRO A O 1
ATOM 650 N N . PHE A 1 88 ? 13.320 -9.339 -26.297 1.00 96.62 88 PHE A N 1
ATOM 651 C CA . PHE A 1 88 ? 14.670 -9.306 -26.881 1.00 96.62 88 PHE A CA 1
ATOM 652 C C . PHE A 1 88 ? 15.788 -9.662 -25.884 1.00 96.62 88 PHE A C 1
ATOM 654 O O . PHE A 1 88 ? 16.823 -10.186 -26.284 1.00 96.62 88 PHE A O 1
ATOM 661 N N . TRP A 1 89 ? 15.577 -9.453 -24.580 1.00 97.00 89 TRP A N 1
ATOM 662 C CA . TRP A 1 89 ? 16.503 -9.912 -23.541 1.00 97.00 89 TRP A CA 1
ATOM 663 C C . TRP A 1 89 ? 16.595 -11.443 -23.466 1.00 97.00 89 TRP A C 1
ATOM 665 O O . TRP A 1 89 ? 17.690 -11.961 -23.269 1.00 97.00 89 TRP A O 1
ATOM 675 N N . ARG A 1 90 ? 15.492 -12.181 -23.678 1.00 95.44 90 ARG A N 1
ATOM 676 C CA . ARG A 1 90 ? 15.502 -13.656 -23.710 1.00 95.44 90 ARG A CA 1
ATOM 677 C C . ARG A 1 90 ? 16.277 -14.183 -24.907 1.00 95.44 90 ARG A C 1
ATOM 679 O O . ARG A 1 90 ? 17.031 -15.138 -24.771 1.00 95.44 90 ARG A O 1
ATOM 686 N N . GLU A 1 91 ? 16.114 -13.550 -26.066 1.00 92.75 91 GLU A N 1
ATOM 687 C CA . GLU A 1 91 ? 16.859 -13.904 -27.280 1.00 92.75 91 GLU A CA 1
ATOM 688 C C . GLU A 1 91 ? 18.371 -13.707 -27.104 1.00 92.75 91 GLU A C 1
ATOM 690 O O . GLU A 1 91 ? 19.165 -14.464 -27.655 1.00 92.75 91 GLU A O 1
ATOM 695 N N . ALA A 1 92 ? 18.763 -12.727 -26.285 1.00 94.50 92 ALA A N 1
ATOM 696 C CA . ALA A 1 92 ? 20.144 -12.487 -25.880 1.00 94.50 92 ALA A CA 1
ATOM 697 C C . ALA A 1 92 ? 20.625 -13.394 -24.722 1.00 94.50 92 ALA A C 1
ATOM 699 O O . ALA A 1 92 ? 21.740 -13.223 -24.235 1.00 94.50 92 ALA A O 1
ATOM 700 N N . GLY A 1 93 ? 19.811 -14.355 -24.268 1.00 95.81 93 GLY A N 1
ATOM 701 C CA . GLY A 1 93 ? 20.163 -15.301 -23.205 1.00 95.81 93 GLY A CA 1
ATOM 702 C C . GLY A 1 93 ? 19.947 -14.792 -21.774 1.00 95.81 93 GLY A C 1
ATOM 703 O O . GLY A 1 93 ? 20.406 -15.433 -20.829 1.00 95.81 93 GLY A O 1
ATOM 704 N N . TYR A 1 94 ? 19.249 -13.668 -21.582 1.00 97.00 94 TYR A N 1
ATOM 705 C CA . TYR A 1 94 ? 18.964 -13.101 -20.261 1.00 97.00 94 TYR A CA 1
ATOM 706 C C . TYR A 1 94 ? 17.571 -13.470 -19.740 1.00 97.00 94 TYR A C 1
ATOM 708 O O . TYR A 1 94 ? 16.605 -13.611 -20.487 1.00 97.00 94 TYR A O 1
ATOM 716 N N . THR A 1 95 ? 17.438 -13.533 -18.414 1.00 96.12 95 THR A N 1
ATOM 717 C CA . THR A 1 95 ? 16.162 -13.815 -17.732 1.00 96.12 95 THR A CA 1
ATOM 718 C C . THR A 1 95 ? 15.231 -12.605 -17.650 1.00 96.12 95 THR A C 1
ATOM 720 O O . THR A 1 95 ? 14.089 -12.751 -17.230 1.00 96.12 95 THR A O 1
ATOM 723 N N . GLY A 1 96 ? 15.721 -11.406 -17.982 1.00 96.00 96 GLY A N 1
ATOM 724 C CA . GLY A 1 96 ? 15.026 -10.134 -17.756 1.00 96.00 96 GLY A CA 1
ATOM 725 C C . GLY A 1 96 ? 15.057 -9.648 -16.299 1.00 96.00 96 GLY A C 1
ATOM 726 O O . GLY A 1 96 ? 14.544 -8.569 -16.008 1.00 96.00 96 GLY A O 1
ATOM 727 N N . GLN A 1 97 ? 15.675 -10.404 -15.382 1.00 97.88 97 GLN A N 1
ATOM 728 C CA . GLN A 1 97 ? 15.896 -9.956 -14.011 1.00 97.88 97 GLN A CA 1
ATOM 729 C C . GLN A 1 97 ? 17.101 -9.015 -13.935 1.00 97.88 97 GLN A C 1
ATOM 731 O O . GLN A 1 97 ? 18.190 -9.362 -14.388 1.00 97.88 97 GLN A O 1
ATOM 736 N N . VAL A 1 98 ? 16.925 -7.860 -13.294 1.00 97.25 98 VAL A N 1
ATOM 737 C CA . VAL A 1 98 ? 18.021 -6.932 -12.990 1.00 97.25 98 VAL A CA 1
ATOM 738 C C . VAL A 1 98 ? 17.941 -6.493 -11.537 1.00 97.25 98 VAL A C 1
ATOM 740 O O . VAL A 1 98 ? 16.935 -5.931 -11.102 1.00 97.25 98 VAL A O 1
ATOM 743 N N . LEU A 1 99 ? 19.039 -6.693 -10.812 1.00 95.19 99 LEU A N 1
ATOM 744 C CA . LEU A 1 99 ? 19.299 -6.093 -9.510 1.00 95.19 99 LEU A CA 1
ATOM 745 C C . LEU A 1 99 ? 20.617 -5.328 -9.611 1.00 95.19 99 LEU A C 1
ATOM 747 O O . LEU A 1 99 ? 21.643 -5.910 -9.951 1.00 95.19 99 LEU A O 1
ATOM 751 N N . SER A 1 100 ? 20.570 -4.021 -9.382 1.00 91.88 100 SER A N 1
ATOM 752 C CA . SER A 1 100 ? 21.695 -3.131 -9.653 1.00 91.88 100 SER A CA 1
ATOM 753 C C . SER A 1 100 ? 21.554 -1.835 -8.864 1.00 91.88 100 SER A C 1
ATOM 755 O O . SER A 1 100 ? 20.441 -1.402 -8.566 1.00 91.88 100 SER A O 1
ATOM 757 N N . ASP A 1 101 ? 22.689 -1.219 -8.560 1.00 92.12 101 ASP A N 1
ATOM 758 C CA . ASP A 1 101 ? 22.844 0.103 -7.952 1.00 92.12 101 ASP A CA 1
ATOM 759 C C . ASP A 1 101 ? 23.227 1.190 -8.977 1.00 92.12 101 ASP A C 1
ATOM 761 O O . ASP A 1 101 ? 23.385 2.357 -8.625 1.00 92.12 101 ASP A O 1
ATOM 765 N N . ARG A 1 102 ? 23.370 0.824 -10.259 1.00 93.00 102 ARG A N 1
ATOM 766 C CA . ARG A 1 102 ? 23.812 1.736 -11.331 1.00 93.00 102 ARG A CA 1
ATOM 767 C C . ARG A 1 102 ? 22.720 2.656 -11.862 1.00 93.00 102 ARG A C 1
ATOM 769 O O . ARG A 1 102 ? 23.031 3.643 -12.525 1.00 93.00 102 ARG A O 1
ATOM 776 N N . THR A 1 103 ? 21.458 2.309 -11.642 1.00 93.69 103 THR A N 1
ATOM 777 C CA . THR A 1 103 ? 20.303 3.028 -12.185 1.00 93.69 103 THR A CA 1
ATOM 778 C C . THR A 1 103 ? 19.448 3.609 -11.084 1.00 93.69 103 THR A C 1
ATOM 780 O O . THR A 1 103 ? 19.464 3.148 -9.945 1.00 93.69 103 THR A O 1
ATOM 783 N N . VAL A 1 104 ? 18.665 4.627 -11.438 1.00 91.56 104 VAL A N 1
ATOM 784 C CA . VAL A 1 104 ? 17.684 5.184 -10.510 1.00 91.56 104 VAL A CA 1
ATOM 785 C C . VAL A 1 104 ? 16.590 4.145 -10.275 1.00 91.56 104 VAL A C 1
ATOM 787 O O . VAL A 1 104 ? 16.118 3.990 -9.149 1.00 91.56 104 VAL A O 1
ATOM 790 N N . PHE A 1 105 ? 16.168 3.462 -11.347 1.00 93.00 105 PHE A N 1
ATOM 791 C CA . PHE A 1 105 ? 15.018 2.574 -11.370 1.00 93.00 105 PHE A CA 1
ATOM 792 C C . PHE A 1 105 ? 15.406 1.099 -11.506 1.00 93.00 105 PHE A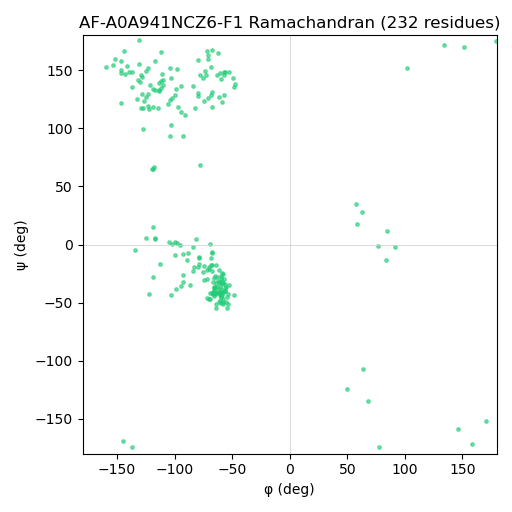 C 1
ATOM 794 O O . PHE A 1 105 ? 16.272 0.711 -12.293 1.00 93.00 105 PHE A O 1
ATOM 801 N N . GLY A 1 106 ? 14.719 0.278 -10.717 1.00 91.44 106 GLY A N 1
ATOM 802 C CA . GLY A 1 106 ? 14.930 -1.155 -10.553 1.00 91.44 106 GLY A CA 1
ATOM 803 C C . GLY A 1 106 ? 14.490 -1.584 -9.145 1.00 91.44 106 GLY A C 1
ATOM 804 O O . GLY A 1 106 ? 14.240 -0.713 -8.311 1.00 91.44 106 GLY A O 1
ATOM 805 N N . PRO A 1 107 ? 14.401 -2.890 -8.848 1.00 96.75 107 PRO A N 1
ATOM 806 C CA . PRO A 1 107 ? 14.753 -4.015 -9.716 1.00 96.75 107 PRO A CA 1
ATOM 807 C C . PRO A 1 107 ? 13.778 -4.207 -10.883 1.00 96.75 107 PRO A C 1
ATOM 809 O O . PRO A 1 107 ? 12.637 -3.739 -10.828 1.00 96.75 107 PRO A O 1
ATOM 812 N N . TRP A 1 108 ? 14.243 -4.912 -11.916 1.00 97.81 108 TRP A N 1
ATOM 813 C CA . TRP A 1 108 ? 13.455 -5.314 -13.085 1.00 97.81 108 TRP A CA 1
ATOM 814 C C . TRP A 1 108 ? 13.234 -6.820 -13.092 1.00 97.81 108 TRP A C 1
ATOM 816 O O . TRP A 1 108 ? 14.106 -7.577 -12.664 1.00 97.81 108 TRP A O 1
ATOM 826 N N . PHE A 1 109 ? 12.079 -7.240 -13.596 1.00 98.19 109 PHE A N 1
ATOM 827 C CA . PHE A 1 109 ? 11.730 -8.639 -13.797 1.00 98.19 109 PHE A CA 1
ATOM 828 C C . PHE A 1 109 ? 10.990 -8.814 -15.114 1.00 98.19 109 PHE A C 1
ATOM 830 O O . PHE A 1 109 ? 10.212 -7.953 -15.531 1.00 98.19 109 PHE A O 1
ATOM 837 N N . ASP A 1 110 ? 11.177 -9.973 -15.725 1.00 97.12 110 ASP A N 1
ATOM 838 C CA . ASP A 1 110 ? 10.380 -10.410 -16.857 1.00 97.12 110 ASP A CA 1
ATOM 839 C C . ASP A 1 110 ? 8.958 -10.772 -16.403 1.00 97.12 110 ASP A C 1
ATOM 841 O O . ASP A 1 110 ? 8.765 -11.577 -15.491 1.00 97.12 110 ASP A O 1
ATOM 845 N N . HIS A 1 111 ? 7.960 -10.160 -17.038 1.00 94.69 111 HIS A N 1
ATOM 846 C CA . HIS A 1 111 ? 6.544 -10.493 -16.876 1.00 94.69 111 HIS A CA 1
ATOM 847 C C . HIS A 1 111 ? 5.907 -11.002 -18.184 1.00 94.69 111 HIS A C 1
ATOM 849 O O . HIS A 1 111 ? 4.700 -11.243 -18.233 1.00 94.69 111 HIS A O 1
ATOM 855 N N . SER A 1 112 ? 6.694 -11.188 -19.245 1.00 95.38 112 SER A N 1
ATOM 856 C CA . SER A 1 112 ? 6.209 -11.585 -20.571 1.00 95.38 112 SER A CA 1
ATOM 857 C C . SER A 1 112 ? 5.244 -12.769 -20.478 1.00 95.38 112 SER A C 1
ATOM 859 O O . SER A 1 112 ? 5.515 -13.707 -19.716 1.00 95.38 112 SER A O 1
ATOM 861 N N . PRO A 1 113 ? 4.138 -12.756 -21.243 1.00 91.50 113 PRO A N 1
ATOM 862 C CA . PRO A 1 113 ? 3.178 -13.850 -21.248 1.00 91.50 113 PRO A CA 1
ATOM 863 C C . PRO A 1 113 ? 3.854 -15.214 -21.432 1.00 91.50 113 PRO A C 1
ATOM 865 O O . PRO A 1 113 ? 4.802 -15.352 -22.205 1.00 91.50 113 PRO A O 1
ATOM 868 N N . LEU A 1 114 ? 3.334 -16.239 -20.748 1.00 83.88 114 LEU A N 1
ATOM 869 C CA . LEU A 1 114 ? 3.785 -17.625 -20.939 1.00 83.88 114 LEU A CA 1
ATOM 870 C C . LEU A 1 114 ? 3.566 -18.098 -22.384 1.00 83.88 114 LEU A C 1
ATOM 872 O O . LEU A 1 114 ? 4.345 -18.890 -22.907 1.00 83.88 114 LEU A O 1
ATOM 876 N N . HIS A 1 115 ? 2.511 -17.589 -23.022 1.00 80.31 115 HIS A N 1
ATOM 877 C CA . HIS A 1 115 ? 2.171 -17.845 -24.413 1.00 80.31 115 HIS A CA 1
ATOM 878 C C . HIS A 1 115 ? 2.047 -16.514 -25.150 1.00 80.31 115 HIS A C 1
ATOM 880 O O . HIS A 1 115 ? 1.299 -15.635 -24.723 1.00 80.31 115 HIS A O 1
ATOM 886 N N . GLY A 1 116 ? 2.771 -16.374 -26.256 1.00 78.44 116 GLY A N 1
ATOM 887 C CA . GLY A 1 116 ? 2.789 -15.162 -27.067 1.00 78.44 116 GLY A CA 1
ATOM 888 C C . GLY A 1 116 ? 4.204 -14.748 -27.441 1.00 78.44 116 GLY A C 1
ATOM 889 O O . GLY A 1 116 ? 5.184 -15.318 -26.965 1.00 78.44 116 GLY A O 1
ATOM 890 N N . SER A 1 117 ? 4.296 -13.757 -28.322 1.00 87.88 117 SER A N 1
ATOM 891 C CA . SER A 1 117 ? 5.572 -13.233 -28.803 1.00 87.88 117 SER A CA 1
ATOM 892 C C . SER A 1 117 ? 5.997 -11.944 -28.111 1.00 87.88 117 SER A C 1
ATOM 894 O O . SER A 1 117 ? 7.118 -11.523 -28.338 1.00 87.88 117 SER A O 1
ATOM 896 N N . THR A 1 118 ? 5.147 -11.302 -27.303 1.00 95.69 118 THR A N 1
ATOM 897 C CA . THR A 1 118 ? 5.442 -9.995 -26.698 1.00 95.69 118 THR A CA 1
ATOM 898 C C . THR A 1 118 ? 6.379 -10.106 -25.499 1.00 95.69 118 THR A C 1
ATOM 900 O O . THR A 1 118 ? 6.336 -11.069 -24.735 1.00 95.69 118 THR A O 1
ATOM 903 N N . GLY A 1 119 ? 7.231 -9.096 -25.325 1.00 97.19 119 GLY A N 1
ATOM 904 C CA . GLY A 1 119 ? 8.069 -8.939 -24.140 1.00 97.19 119 GLY A CA 1
ATOM 905 C C . GLY A 1 119 ? 7.396 -8.031 -23.119 1.00 97.19 119 GLY A C 1
ATOM 906 O O . GLY A 1 119 ? 6.870 -6.984 -23.485 1.00 97.19 119 GLY A O 1
ATOM 907 N N . GLY A 1 120 ? 7.434 -8.397 -21.843 1.00 97.50 120 GLY A N 1
ATOM 908 C CA . GLY A 1 120 ? 6.982 -7.550 -20.742 1.00 97.50 120 GLY A CA 1
ATOM 909 C C . GLY A 1 120 ? 8.054 -7.444 -19.668 1.00 97.50 120 GLY A C 1
ATOM 910 O O . GLY A 1 120 ? 8.543 -8.467 -19.195 1.00 97.50 120 GLY A O 1
ATOM 911 N N . LEU A 1 121 ? 8.390 -6.224 -19.256 1.00 98.12 121 LEU A N 1
ATOM 912 C CA . LEU A 1 121 ? 9.184 -5.967 -18.055 1.00 98.12 121 LEU A CA 1
ATOM 913 C C . LEU A 1 121 ? 8.315 -5.290 -17.002 1.00 98.12 121 LEU A C 1
ATOM 915 O O . LEU A 1 121 ? 7.510 -4.414 -17.317 1.00 98.12 121 LEU A O 1
ATOM 919 N N . VAL A 1 122 ? 8.504 -5.676 -15.745 1.00 98.19 122 VAL A N 1
ATOM 920 C CA . VAL A 1 122 ? 7.957 -4.978 -14.582 1.00 98.19 122 VAL A CA 1
ATOM 921 C C . VAL A 1 122 ? 9.100 -4.462 -13.717 1.00 98.19 122 VAL A C 1
ATOM 923 O O . VAL A 1 122 ? 10.055 -5.186 -13.441 1.00 98.19 122 VAL A O 1
ATOM 926 N N . GLY A 1 123 ? 8.999 -3.203 -13.306 1.00 97.19 123 GLY A N 1
ATOM 927 C CA . GLY A 1 123 ? 9.975 -2.523 -12.465 1.00 97.19 123 GLY A CA 1
ATOM 928 C C . GLY A 1 123 ? 9.335 -1.936 -11.218 1.00 97.19 123 GLY A C 1
ATOM 929 O O . GLY A 1 123 ? 8.168 -1.532 -11.232 1.00 97.19 123 GLY A O 1
ATOM 930 N N . PHE A 1 124 ? 10.112 -1.874 -10.140 1.00 95.62 124 PHE A N 1
ATOM 931 C CA . PHE A 1 124 ? 9.645 -1.381 -8.847 1.00 95.62 124 PHE A CA 1
ATOM 932 C C . PHE A 1 124 ? 10.558 -0.304 -8.297 1.00 95.62 124 PHE A C 1
ATOM 934 O O . PHE A 1 124 ? 11.558 -0.599 -7.653 1.00 95.62 124 PHE A O 1
ATOM 941 N N . LEU A 1 125 ? 10.174 0.952 -8.461 1.00 94.19 125 LEU A N 1
ATOM 942 C CA . LEU A 1 125 ? 10.885 2.039 -7.825 1.00 94.19 125 LEU A CA 1
ATOM 943 C C . LEU A 1 125 ? 10.419 2.197 -6.385 1.00 94.19 125 LEU A C 1
ATOM 945 O O . LEU A 1 125 ? 9.249 2.497 -6.171 1.00 94.19 125 LEU A O 1
ATOM 949 N 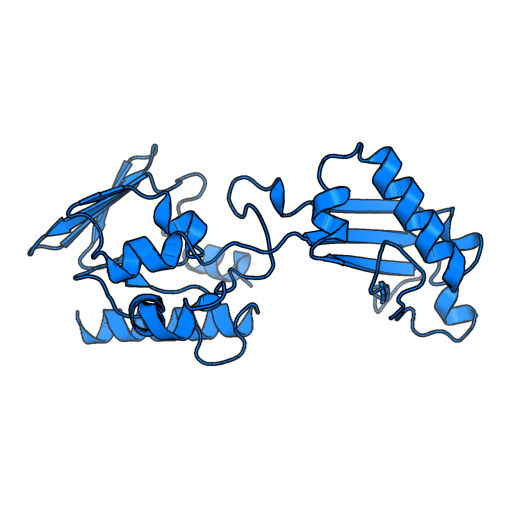N . CYS A 1 126 ? 11.302 2.020 -5.405 1.00 94.56 126 CYS A N 1
ATOM 950 C CA . CYS A 1 126 ? 10.923 2.022 -3.989 1.00 94.56 126 CYS A CA 1
ATOM 951 C C . CYS A 1 126 ? 11.697 3.077 -3.184 1.00 94.56 126 CYS A C 1
ATOM 953 O O . CYS A 1 126 ? 12.836 3.409 -3.502 1.00 94.56 126 CYS A O 1
ATOM 955 N N . GLY A 1 127 ? 11.101 3.574 -2.099 1.00 94.06 127 GLY A N 1
ATOM 956 C CA . GLY A 1 127 ? 11.792 4.398 -1.101 1.00 94.06 127 GLY A CA 1
ATOM 957 C C . GLY A 1 127 ? 12.213 5.777 -1.618 1.00 94.06 127 GLY A C 1
ATOM 958 O O . GLY A 1 127 ? 11.420 6.471 -2.254 1.00 94.06 127 GLY A O 1
ATOM 959 N N . GLY A 1 128 ? 13.450 6.186 -1.317 1.00 94.06 128 GLY A N 1
ATOM 960 C CA . GLY A 1 128 ? 13.989 7.513 -1.645 1.00 94.06 128 GLY A CA 1
ATOM 961 C C . GLY A 1 128 ? 13.868 7.891 -3.128 1.00 94.06 128 GLY A C 1
ATOM 962 O O . GLY A 1 128 ? 13.301 8.944 -3.425 1.00 94.06 128 GLY A O 1
ATOM 963 N N . PRO A 1 129 ? 14.303 7.038 -4.077 1.00 92.94 129 PRO A N 1
ATOM 964 C CA . PRO A 1 129 ? 14.079 7.277 -5.501 1.00 92.94 129 PRO A CA 1
ATOM 965 C C . PRO A 1 129 ? 12.601 7.496 -5.846 1.00 92.94 129 PRO A C 1
ATOM 967 O O . PRO A 1 129 ? 12.261 8.461 -6.523 1.00 92.94 129 PRO A O 1
ATOM 970 N N . ALA A 1 130 ? 11.688 6.677 -5.319 1.00 95.69 130 ALA A N 1
ATOM 971 C CA . ALA A 1 130 ? 10.259 6.870 -5.563 1.00 95.69 130 ALA A CA 1
ATOM 972 C C . ALA A 1 130 ? 9.760 8.219 -5.021 1.00 95.69 130 ALA A C 1
ATOM 974 O O . ALA A 1 130 ? 9.010 8.908 -5.706 1.00 95.69 130 ALA A O 1
ATOM 975 N N . GLN A 1 131 ? 10.217 8.646 -3.838 1.00 95.31 131 GLN A N 1
ATOM 976 C CA . GLN A 1 131 ? 9.884 9.961 -3.270 1.00 95.31 131 GLN A CA 1
ATOM 977 C C . GLN A 1 131 ? 10.363 11.116 -4.160 1.00 95.31 131 GLN A C 1
ATOM 979 O O . GLN A 1 131 ? 9.624 12.070 -4.376 1.00 95.31 131 GLN A O 1
ATOM 984 N N . GLN A 1 132 ? 11.568 11.016 -4.723 1.00 96.31 132 GLN A N 1
ATOM 985 C CA . GLN A 1 132 ? 12.146 12.054 -5.586 1.00 96.31 132 GLN A CA 1
ATOM 986 C C . GLN A 1 132 ? 11.476 12.156 -6.969 1.00 96.31 132 GLN A C 1
ATOM 988 O O . GLN A 1 132 ? 11.599 13.186 -7.640 1.00 96.31 132 GLN A O 1
ATOM 993 N N . TRP A 1 133 ? 10.804 11.090 -7.419 1.00 97.31 133 TRP A N 1
ATOM 994 C CA . TRP A 1 133 ? 10.243 10.982 -8.77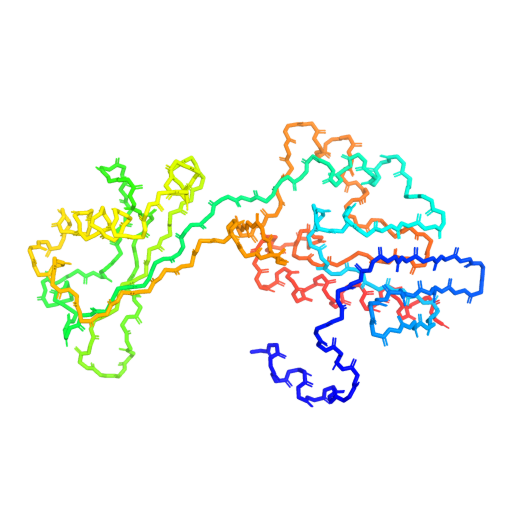2 1.00 97.31 133 TRP A CA 1
ATOM 995 C C . TRP A 1 133 ? 8.710 10.957 -8.828 1.00 97.31 133 TRP A C 1
ATOM 997 O O . TRP A 1 133 ? 8.142 11.227 -9.892 1.00 97.31 133 TRP A O 1
ATOM 1007 N N . ALA A 1 134 ? 8.024 10.685 -7.713 1.00 95.56 134 ALA A N 1
ATOM 1008 C CA . ALA A 1 134 ? 6.563 10.572 -7.662 1.00 95.56 134 ALA A CA 1
ATOM 1009 C C . ALA A 1 134 ? 5.843 11.827 -8.186 1.00 95.56 134 ALA A C 1
ATOM 1011 O O . ALA A 1 134 ? 4.833 11.715 -8.887 1.00 95.56 134 ALA A O 1
ATOM 1012 N N . ASP A 1 135 ? 6.385 13.014 -7.906 1.00 95.94 135 ASP A N 1
ATOM 1013 C CA . ASP A 1 135 ? 5.776 14.297 -8.282 1.00 95.94 135 ASP A CA 1
ATOM 1014 C C . ASP A 1 135 ? 6.291 14.901 -9.587 1.00 95.94 135 ASP A C 1
ATOM 1016 O O . ASP A 1 135 ? 5.782 15.927 -10.033 1.00 95.94 135 ASP A O 1
ATOM 1020 N N . ARG A 1 136 ? 7.228 14.231 -10.261 1.00 97.25 136 ARG A N 1
ATOM 1021 C CA . ARG A 1 136 ? 7.690 14.664 -11.583 1.00 97.25 136 ARG A CA 1
ATOM 1022 C C . ARG A 1 136 ? 6.614 14.443 -12.662 1.00 97.25 136 ARG A C 1
ATOM 1024 O O . ARG A 1 136 ? 5.666 13.681 -12.447 1.00 97.25 136 ARG A O 1
ATOM 1031 N N . PRO A 1 137 ? 6.727 15.074 -13.837 1.00 98.00 137 PRO A N 1
ATOM 1032 C CA . PRO A 1 137 ? 5.916 14.721 -14.998 1.00 98.00 137 PRO A CA 1
ATOM 1033 C C . PRO A 1 137 ? 6.068 13.240 -15.386 1.00 98.00 137 PRO A C 1
ATOM 1035 O O . PRO A 1 137 ? 7.147 12.659 -15.274 1.00 98.00 137 PRO A O 1
ATOM 1038 N N . ALA A 1 138 ? 4.989 12.623 -15.877 1.00 97.25 138 ALA A N 1
ATOM 1039 C CA . ALA A 1 138 ? 5.014 11.223 -16.322 1.00 97.25 138 ALA A CA 1
ATOM 1040 C C . ALA A 1 138 ? 5.986 10.993 -17.493 1.00 97.25 138 ALA A C 1
ATOM 1042 O O . ALA A 1 138 ? 6.625 9.948 -17.570 1.00 97.25 138 ALA A O 1
ATOM 1043 N N . ALA A 1 139 ? 6.144 11.989 -18.372 1.00 98.06 139 ALA A N 1
ATOM 1044 C CA . ALA A 1 139 ? 7.101 11.938 -19.473 1.00 98.06 139 ALA A CA 1
ATOM 1045 C C . ALA A 1 139 ? 8.550 11.792 -18.974 1.00 98.06 139 ALA A C 1
ATOM 1047 O O . ALA A 1 139 ? 9.284 10.948 -19.484 1.00 98.06 139 ALA A O 1
ATOM 1048 N N . ASP A 1 140 ? 8.930 12.536 -17.931 1.00 98.25 140 ASP A N 1
ATOM 1049 C CA . ASP A 1 140 ? 10.276 12.480 -17.351 1.00 98.25 140 ASP A CA 1
ATOM 1050 C C . ASP A 1 140 ? 10.538 11.126 -16.690 1.00 98.25 140 ASP A C 1
ATOM 1052 O O . ASP A 1 140 ? 11.606 10.538 -16.870 1.00 98.25 140 ASP A O 1
ATOM 1056 N N . ARG A 1 141 ? 9.546 10.594 -15.957 1.00 98.00 141 ARG A N 1
ATOM 1057 C CA . ARG A 1 141 ? 9.626 9.240 -15.390 1.00 98.00 141 ARG A CA 1
ATOM 1058 C C . ARG A 1 141 ? 9.797 8.194 -16.482 1.00 98.00 141 ARG A C 1
ATOM 1060 O O . ARG A 1 141 ? 10.722 7.391 -16.403 1.00 98.00 141 ARG A O 1
ATOM 1067 N N . ARG A 1 142 ? 8.959 8.230 -17.521 1.00 98.38 142 ARG A N 1
ATOM 1068 C CA . ARG A 1 142 ? 9.050 7.299 -18.650 1.00 98.38 142 ARG A CA 1
ATOM 1069 C C . ARG A 1 142 ? 10.420 7.368 -19.319 1.00 98.38 142 ARG A C 1
ATOM 1071 O O . ARG A 1 142 ? 11.029 6.328 -19.544 1.00 98.38 142 ARG A O 1
ATOM 1078 N N . ALA A 1 143 ? 10.927 8.566 -19.602 1.00 98.25 143 ALA A N 1
ATOM 1079 C CA . ALA A 1 143 ? 12.245 8.736 -20.207 1.00 98.25 143 ALA A CA 1
ATOM 1080 C C . ALA A 1 143 ? 13.359 8.135 -19.331 1.00 98.25 143 ALA A C 1
ATOM 1082 O O . ALA A 1 143 ? 14.220 7.418 -19.844 1.00 98.25 143 ALA A O 1
ATOM 1083 N N . GLN A 1 144 ? 13.310 8.359 -18.013 1.00 98.06 144 GLN A N 1
ATOM 1084 C CA . GLN A 1 144 ? 14.277 7.777 -17.081 1.00 98.06 144 GLN A CA 1
ATOM 1085 C C . GLN A 1 144 ? 14.174 6.248 -17.010 1.00 98.06 144 GLN A C 1
ATOM 1087 O O . GLN A 1 144 ? 15.208 5.587 -17.042 1.00 98.06 144 GLN A O 1
ATOM 1092 N N . VAL A 1 145 ? 12.960 5.677 -16.982 1.00 98.06 145 VAL A N 1
ATOM 1093 C CA . VAL A 1 145 ? 12.754 4.218 -17.047 1.00 98.06 145 VAL A CA 1
ATOM 1094 C C . VAL A 1 145 ? 13.45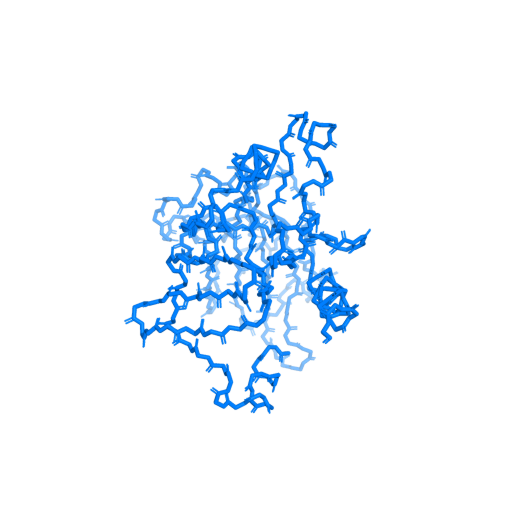0 3.632 -18.265 1.00 98.06 145 VAL A C 1
ATOM 1096 O O . VAL A 1 145 ? 14.241 2.704 -18.126 1.00 98.06 145 VAL A O 1
ATOM 1099 N N . LEU A 1 146 ? 13.149 4.148 -19.456 1.00 98.31 146 LEU A N 1
ATOM 1100 C CA . LEU A 1 146 ? 13.655 3.550 -20.690 1.00 98.31 146 LEU A CA 1
ATOM 1101 C C . LEU A 1 146 ? 15.177 3.681 -20.777 1.00 98.31 146 LEU A C 1
ATOM 1103 O O . LEU A 1 146 ? 15.846 2.727 -21.168 1.00 98.31 146 LEU A O 1
ATOM 1107 N N . LYS A 1 147 ? 15.730 4.813 -20.322 1.00 98.00 147 LYS A N 1
ATOM 1108 C CA . LYS A 1 147 ? 17.179 5.005 -20.190 1.00 98.00 147 LYS A CA 1
ATOM 1109 C C . LYS A 1 147 ? 17.810 3.974 -19.250 1.00 98.00 147 LYS A C 1
ATOM 1111 O O . LYS A 1 147 ? 18.839 3.398 -19.592 1.00 98.00 147 LYS A O 1
ATOM 1116 N N . ASP A 1 148 ? 17.198 3.728 -18.094 1.00 97.12 148 ASP A N 1
ATOM 1117 C CA . ASP A 1 148 ? 17.710 2.774 -17.109 1.00 97.12 148 ASP A CA 1
ATOM 1118 C C . ASP A 1 148 ? 17.658 1.331 -17.629 1.00 97.12 148 ASP A C 1
ATOM 1120 O O . ASP A 1 148 ? 18.621 0.588 -17.466 1.00 97.12 148 ASP A O 1
ATOM 1124 N N . ILE A 1 149 ? 16.579 0.932 -18.309 1.00 97.62 149 ILE A N 1
ATOM 1125 C CA . ILE A 1 149 ? 16.474 -0.406 -18.915 1.00 97.62 149 ILE A CA 1
ATOM 1126 C C . ILE A 1 149 ? 17.498 -0.572 -20.053 1.00 97.62 149 ILE A C 1
ATOM 1128 O O . ILE A 1 149 ? 18.123 -1.629 -20.168 1.00 97.62 149 ILE A O 1
ATOM 1132 N N . ALA A 1 150 ? 17.711 0.464 -20.872 1.00 97.75 150 ALA A N 1
ATOM 1133 C CA . ALA A 1 150 ? 18.653 0.426 -21.993 1.00 97.75 150 ALA A CA 1
ATOM 1134 C C . ALA A 1 150 ? 20.111 0.216 -21.554 1.00 97.75 150 ALA A C 1
ATOM 1136 O O . ALA A 1 150 ? 20.877 -0.404 -22.287 1.00 97.75 150 ALA A O 1
ATOM 1137 N N . ILE A 1 151 ? 20.486 0.636 -20.338 1.00 97.44 151 ILE A N 1
ATOM 1138 C CA . ILE A 1 151 ? 21.811 0.338 -19.763 1.00 97.44 151 ILE A CA 1
ATOM 1139 C C . ILE A 1 151 ? 22.056 -1.178 -19.657 1.00 97.44 151 ILE A C 1
ATOM 1141 O O . ILE A 1 151 ? 23.199 -1.616 -19.778 1.00 97.44 151 ILE A O 1
ATOM 1145 N N . TYR A 1 152 ? 21.006 -1.979 -19.448 1.00 96.50 152 TYR A N 1
ATOM 1146 C CA . TYR A 1 152 ? 21.119 -3.430 -19.263 1.00 96.50 152 TYR A CA 1
ATOM 1147 C C . TYR A 1 152 ? 20.825 -4.230 -20.528 1.00 96.50 152 TYR A C 1
ATOM 1149 O O . TYR A 1 152 ? 21.482 -5.238 -20.774 1.00 96.50 152 TYR A O 1
ATOM 1157 N N . PHE A 1 153 ? 19.836 -3.804 -21.319 1.00 96.75 153 PHE A N 1
ATOM 1158 C CA . PHE A 1 153 ? 19.349 -4.585 -22.460 1.00 96.75 153 PHE A CA 1
ATOM 1159 C C . PHE A 1 153 ? 19.542 -3.900 -23.827 1.00 96.75 153 PHE A C 1
ATOM 1161 O O . PHE A 1 153 ? 19.124 -4.447 -24.847 1.00 96.75 153 PHE A O 1
ATOM 1168 N N . GLY A 1 154 ? 20.202 -2.738 -23.867 1.00 96.75 154 GLY A N 1
ATOM 1169 C CA . GLY A 1 154 ? 20.525 -2.003 -25.092 1.00 96.75 154 GLY A CA 1
ATOM 1170 C C . GLY A 1 154 ? 19.355 -1.216 -25.691 1.00 96.75 154 GLY A C 1
ATOM 1171 O O . GLY A 1 154 ? 18.261 -1.147 -25.128 1.00 96.75 154 GLY A O 1
ATOM 1172 N N . ASP A 1 155 ? 19.589 -0.631 -26.867 1.00 97.56 155 ASP A N 1
ATOM 1173 C CA . ASP A 1 155 ? 18.704 0.363 -27.498 1.00 97.56 155 ASP A CA 1
ATOM 1174 C C . ASP A 1 155 ? 17.294 -0.149 -27.820 1.00 97.56 155 ASP A C 1
ATOM 1176 O O . ASP A 1 155 ? 16.354 0.642 -27.889 1.00 97.56 155 ASP A O 1
ATOM 1180 N N . ALA A 1 156 ? 17.101 -1.466 -27.945 1.00 96.25 156 ALA A N 1
ATOM 1181 C CA . ALA A 1 156 ? 15.773 -2.060 -28.114 1.00 96.25 156 ALA A CA 1
ATOM 1182 C C . ALA A 1 156 ? 14.820 -1.730 -26.945 1.00 96.25 156 ALA A C 1
ATOM 1184 O O . ALA A 1 156 ? 13.602 -1.689 -27.131 1.00 96.25 156 ALA A O 1
ATOM 1185 N N . ALA A 1 157 ? 15.360 -1.436 -25.756 1.00 97.38 157 ALA A N 1
ATOM 1186 C CA . ALA A 1 157 ? 14.587 -0.979 -24.604 1.00 97.38 157 ALA A CA 1
ATOM 1187 C C . ALA A 1 157 ? 14.021 0.445 -24.766 1.00 97.38 157 ALA A C 1
ATOM 1189 O O . ALA A 1 157 ? 13.075 0.817 -24.078 1.00 97.38 157 ALA A O 1
ATOM 1190 N N . LEU A 1 158 ? 14.565 1.257 -25.675 1.00 98.19 158 LEU A N 1
ATOM 1191 C CA . LEU A 1 158 ? 14.120 2.638 -25.886 1.00 98.19 158 LEU A CA 1
ATOM 1192 C C . LEU A 1 158 ? 12.834 2.727 -26.721 1.00 98.19 158 LEU A C 1
ATOM 1194 O O . LEU A 1 158 ? 12.205 3.784 -26.771 1.00 98.19 158 LEU A O 1
ATOM 1198 N N . THR A 1 159 ? 12.420 1.622 -27.347 1.00 97.56 159 THR A N 1
ATOM 1199 C CA . THR A 1 159 ? 11.265 1.545 -28.254 1.00 97.56 159 THR A CA 1
ATOM 1200 C C . THR A 1 159 ? 10.177 0.597 -27.733 1.00 97.56 159 THR A C 1
ATOM 1202 O O . THR A 1 159 ? 9.941 -0.460 -28.330 1.00 97.56 159 THR A O 1
ATOM 1205 N N . PRO A 1 160 ? 9.504 0.922 -26.613 1.00 98.00 160 PRO A N 1
ATOM 1206 C CA . PRO A 1 160 ? 8.395 0.117 -26.118 1.00 98.00 160 PRO A CA 1
ATOM 1207 C C . PRO A 1 160 ? 7.143 0.298 -26.984 1.00 98.00 160 PRO A C 1
ATOM 1209 O O . PRO A 1 160 ? 6.892 1.383 -27.511 1.00 98.00 160 PRO A O 1
ATOM 1212 N N . ILE A 1 161 ? 6.324 -0.750 -27.076 1.00 97.81 161 ILE A N 1
ATOM 1213 C CA . ILE A 1 161 ? 4.996 -0.681 -27.708 1.00 97.81 161 ILE A CA 1
ATOM 1214 C C . ILE A 1 161 ? 3.927 -0.173 -26.736 1.00 97.81 161 ILE A C 1
ATOM 1216 O O . ILE A 1 161 ? 2.909 0.348 -27.180 1.00 97.81 161 ILE A O 1
ATOM 1220 N N . ASP A 1 162 ? 4.162 -0.302 -25.426 1.00 97.69 162 ASP A N 1
ATOM 1221 C CA . ASP A 1 162 ? 3.291 0.247 -24.389 1.00 97.69 162 ASP A CA 1
ATOM 1222 C C . ASP A 1 162 ? 4.069 0.523 -23.092 1.00 97.69 162 ASP A C 1
ATOM 1224 O O . ASP A 1 162 ? 5.110 -0.086 -22.823 1.00 97.69 162 ASP A O 1
ATOM 1228 N N . TYR A 1 163 ? 3.567 1.458 -22.293 1.00 98.19 163 TYR A N 1
ATOM 1229 C CA . TYR A 1 163 ? 4.129 1.852 -21.006 1.00 98.19 163 TYR A CA 1
ATOM 1230 C C . TYR A 1 163 ? 2.996 2.254 -20.067 1.00 98.19 163 TYR A C 1
ATOM 1232 O O . TYR A 1 163 ? 2.272 3.214 -20.340 1.00 98.19 163 TYR A O 1
ATOM 1240 N N . ILE A 1 164 ? 2.900 1.580 -18.924 1.00 97.69 164 ILE A N 1
ATOM 1241 C CA . ILE A 1 164 ? 1.972 1.951 -17.855 1.00 97.69 164 ILE A CA 1
ATOM 1242 C C . ILE A 1 164 ? 2.719 2.050 -16.529 1.00 97.69 164 ILE A C 1
ATOM 1244 O O . ILE A 1 164 ? 3.632 1.274 -16.242 1.00 97.69 164 ILE A O 1
ATOM 1248 N N . GLU A 1 165 ? 2.314 3.000 -15.696 1.00 96.88 165 GLU A N 1
ATOM 1249 C CA . GLU A 1 165 ? 2.874 3.180 -14.362 1.00 96.88 165 GLU A CA 1
ATOM 1250 C C . GLU A 1 165 ? 1.781 3.461 -13.336 1.00 96.88 165 GLU A C 1
ATOM 1252 O O . GLU A 1 165 ? 0.774 4.096 -13.640 1.00 96.88 165 GLU A O 1
ATOM 1257 N N . GLU A 1 166 ? 2.020 3.018 -12.106 1.00 96.38 166 GLU A N 1
ATOM 1258 C CA . GLU A 1 166 ? 1.207 3.332 -10.938 1.00 96.38 166 GLU A CA 1
ATOM 1259 C C . GLU A 1 166 ? 2.097 3.984 -9.878 1.00 96.38 166 GLU A C 1
ATOM 1261 O O . GLU A 1 166 ? 3.027 3.360 -9.352 1.00 96.38 166 GLU A O 1
ATOM 1266 N N . VAL A 1 167 ? 1.802 5.244 -9.552 1.00 96.75 167 VAL A N 1
ATOM 1267 C CA . VAL A 1 167 ? 2.450 5.990 -8.466 1.00 96.75 167 VAL A CA 1
ATOM 1268 C C . VAL A 1 167 ? 1.605 5.813 -7.205 1.00 96.75 167 VAL A C 1
ATOM 1270 O O . VAL A 1 167 ? 0.667 6.570 -6.957 1.00 96.75 167 VAL A O 1
ATOM 1273 N N . TRP A 1 168 ? 1.947 4.822 -6.382 1.00 96.00 168 TRP A N 1
ATOM 1274 C CA . TRP A 1 168 ? 1.105 4.366 -5.267 1.00 96.00 168 TRP A CA 1
ATOM 1275 C C . TRP A 1 168 ? 0.809 5.451 -4.226 1.00 96.00 168 TRP A C 1
ATOM 1277 O O . TRP A 1 168 ? -0.239 5.433 -3.579 1.00 96.00 168 TRP A O 1
ATOM 1287 N N . THR A 1 169 ? 1.700 6.435 -4.077 1.00 94.25 169 THR A N 1
ATOM 1288 C CA . THR A 1 169 ? 1.501 7.579 -3.175 1.00 94.25 169 THR A CA 1
ATOM 1289 C C . THR A 1 169 ? 0.377 8.516 -3.612 1.00 94.25 169 THR A C 1
ATOM 1291 O O . THR A 1 169 ? -0.197 9.202 -2.766 1.00 94.25 169 THR A O 1
ATOM 1294 N N . LYS A 1 170 ? 0.020 8.521 -4.903 1.00 93.00 170 LYS A N 1
ATOM 1295 C CA . LYS A 1 170 ? -1.045 9.362 -5.470 1.00 93.00 170 LYS A CA 1
ATOM 1296 C C . LYS A 1 170 ? -2.424 8.703 -5.431 1.00 93.00 170 LYS A C 1
ATOM 1298 O O . LYS A 1 170 ? -3.426 9.398 -5.588 1.00 93.00 170 LYS A O 1
ATOM 1303 N N . ALA A 1 171 ? -2.502 7.398 -5.163 1.00 88.50 171 ALA A N 1
ATOM 1304 C CA . ALA A 1 171 ? -3.768 6.683 -5.045 1.00 88.50 171 ALA A CA 1
ATOM 1305 C C . ALA A 1 171 ? -4.553 7.148 -3.792 1.00 88.50 171 ALA A C 1
ATOM 1307 O O . ALA A 1 171 ? -4.077 6.932 -2.672 1.00 88.50 171 ALA A O 1
ATOM 1308 N N . PRO A 1 172 ? -5.771 7.721 -3.920 1.00 84.75 172 PRO A N 1
ATOM 1309 C CA . PRO A 1 172 ? -6.475 8.372 -2.803 1.00 84.75 172 PRO A CA 1
ATOM 1310 C C . PRO A 1 172 ? -6.737 7.481 -1.580 1.00 84.75 172 PRO A C 1
ATOM 1312 O O . PRO A 1 172 ? -6.726 7.966 -0.448 1.00 84.75 172 PRO A O 1
ATOM 1315 N N . LEU A 1 173 ? -6.966 6.183 -1.812 1.00 85.81 173 LEU A N 1
ATOM 1316 C CA . LEU A 1 173 ? -7.340 5.201 -0.787 1.00 85.81 173 LEU A CA 1
ATOM 1317 C C . LEU A 1 173 ? -6.207 4.249 -0.382 1.00 85.81 173 LEU A C 1
ATOM 1319 O O . LEU A 1 173 ? -6.441 3.382 0.449 1.00 85.81 173 LEU A O 1
ATOM 1323 N N . HIS A 1 174 ? -5.001 4.401 -0.936 1.00 84.56 174 HIS A N 1
ATOM 1324 C CA . HIS A 1 174 ? -3.833 3.599 -0.541 1.00 84.56 174 HIS A CA 1
ATOM 1325 C C . HIS A 1 174 ? -2.690 4.495 -0.071 1.00 84.56 174 HIS A C 1
ATOM 1327 O O . HIS A 1 174 ? -2.129 4.235 0.982 1.00 84.56 174 HIS A O 1
ATOM 1333 N N . ARG A 1 175 ? -2.420 5.608 -0.773 1.00 90.25 175 ARG A N 1
ATOM 1334 C CA . ARG A 1 175 ? -1.479 6.679 -0.385 1.00 90.25 175 ARG A CA 1
ATOM 1335 C C . ARG A 1 175 ? -0.030 6.238 -0.160 1.00 90.25 175 ARG A C 1
ATOM 1337 O O . ARG A 1 175 ? 0.751 6.975 0.439 1.00 90.25 175 ARG A O 1
ATOM 1344 N N . GLY A 1 176 ? 0.332 5.065 -0.656 1.00 94.19 176 GLY A N 1
ATOM 1345 C CA . GLY A 1 176 ? 1.658 4.476 -0.557 1.00 94.19 176 GLY A CA 1
ATOM 1346 C C . GLY A 1 176 ? 1.598 2.962 -0.734 1.00 94.19 176 GLY A C 1
ATOM 1347 O O . GLY A 1 176 ? 0.560 2.403 -1.091 1.00 94.19 176 GLY A O 1
ATOM 1348 N N . GLY A 1 177 ? 2.723 2.303 -0.489 1.00 92.69 177 GLY A N 1
ATOM 1349 C CA . GLY A 1 177 ? 2.859 0.854 -0.572 1.00 92.69 177 GLY A CA 1
ATOM 1350 C C . GLY A 1 177 ? 4.281 0.382 -0.246 1.00 92.69 177 GLY A C 1
ATOM 1351 O O . GLY A 1 177 ? 5.177 1.184 -0.022 1.00 92.69 177 GLY A O 1
ATOM 1352 N N . TYR A 1 178 ? 4.546 -0.919 -0.186 1.00 94.19 178 TYR A N 1
ATOM 1353 C CA . TYR A 1 178 ? 3.552 -2.002 -0.175 1.00 94.19 178 TYR A CA 1
ATOM 1354 C C . TYR A 1 178 ? 2.849 -2.135 1.180 1.00 94.19 178 TYR A C 1
ATOM 1356 O O . TYR A 1 178 ? 1.742 -2.653 1.252 1.00 94.19 178 TYR A O 1
ATOM 1364 N N . VAL A 1 179 ? 3.496 -1.660 2.246 1.00 95.75 179 VAL A N 1
ATOM 1365 C CA . VAL A 1 179 ? 3.094 -1.900 3.632 1.00 95.75 179 VAL A CA 1
ATOM 1366 C C . VAL A 1 179 ? 3.422 -0.698 4.509 1.00 95.75 179 VAL A C 1
ATOM 1368 O O . VAL A 1 179 ? 4.409 0.008 4.267 1.00 95.75 179 VAL A O 1
ATOM 1371 N N . ALA A 1 180 ? 2.603 -0.459 5.530 1.00 96.12 180 ALA A N 1
ATOM 1372 C CA . ALA A 1 180 ? 2.929 0.479 6.594 1.00 96.12 180 ALA A CA 1
ATOM 1373 C C . ALA A 1 180 ? 3.991 -0.121 7.527 1.00 96.12 180 ALA A C 1
ATOM 1375 O O . ALA A 1 180 ? 3.806 -1.199 8.092 1.00 96.12 180 ALA A O 1
ATOM 1376 N N . SER A 1 181 ? 5.114 0.578 7.689 1.00 94.81 181 SER A N 1
ATOM 1377 C CA . SER A 1 181 ? 6.280 0.071 8.424 1.00 94.81 181 SER A CA 1
ATOM 1378 C C . SER A 1 181 ? 6.529 0.876 9.700 1.00 94.81 181 SER A C 1
ATOM 1380 O O . SER A 1 181 ? 6.414 2.100 9.662 1.00 94.81 181 SER A O 1
ATOM 1382 N N . PRO A 1 182 ? 6.882 0.235 10.829 1.00 95.94 182 PRO A N 1
ATOM 1383 C CA . PRO A 1 182 ? 7.164 0.945 12.073 1.00 95.94 182 PRO A CA 1
ATOM 1384 C C . PRO A 1 182 ? 8.439 1.788 11.959 1.00 95.94 182 PRO A C 1
ATOM 1386 O O . PRO A 1 182 ? 9.486 1.289 11.546 1.00 95.94 182 PRO A O 1
ATOM 1389 N N . THR A 1 183 ? 8.380 3.056 12.373 1.00 96.50 183 THR A N 1
ATOM 1390 C CA . THR A 1 183 ? 9.591 3.871 12.573 1.00 96.50 183 THR A CA 1
ATOM 1391 C C . THR A 1 183 ? 10.361 3.414 13.824 1.00 96.50 183 THR A C 1
ATOM 1393 O O . THR A 1 183 ? 9.802 2.686 14.657 1.00 96.50 183 THR A O 1
ATOM 1396 N N . PRO A 1 184 ? 11.626 3.843 14.018 1.00 97.50 184 PRO A N 1
ATOM 1397 C CA . PRO A 1 184 ? 12.385 3.513 15.224 1.00 97.50 184 PRO A CA 1
ATOM 1398 C C . PRO A 1 184 ? 11.593 3.769 16.518 1.00 97.50 184 PRO A C 1
ATOM 1400 O O . PRO A 1 184 ? 10.908 4.783 16.652 1.00 97.50 184 PRO A O 1
ATOM 1403 N N . GLY A 1 185 ? 11.654 2.813 17.450 1.00 96.94 185 GLY A N 1
ATOM 1404 C CA . GLY A 1 185 ? 10.953 2.852 18.742 1.00 96.94 185 GLY A CA 1
ATOM 1405 C C . GLY A 1 185 ? 9.488 2.393 18.724 1.00 96.94 185 GLY A C 1
ATOM 1406 O O . GLY A 1 185 ? 8.930 2.107 19.780 1.00 96.94 185 GLY A O 1
ATOM 1407 N N . VAL A 1 186 ? 8.847 2.252 17.557 1.00 97.00 186 VAL A N 1
ATOM 1408 C CA . VAL A 1 186 ? 7.417 1.889 17.504 1.00 97.00 186 VAL A CA 1
ATOM 1409 C C . VAL A 1 186 ? 7.166 0.457 17.957 1.00 97.00 186 VAL A C 1
ATOM 1411 O O . VAL A 1 186 ? 6.231 0.198 18.712 1.00 97.00 186 VAL A O 1
ATOM 1414 N N . MET A 1 187 ? 8.019 -0.476 17.534 1.00 95.38 187 MET A N 1
ATOM 1415 C CA . MET A 1 187 ? 7.875 -1.888 17.897 1.00 95.38 187 MET A CA 1
ATOM 1416 C C . MET A 1 187 ? 8.063 -2.142 19.398 1.00 95.38 187 MET A C 1
ATOM 1418 O O . MET A 1 187 ? 7.488 -3.076 19.940 1.00 95.38 187 MET A O 1
ATOM 1422 N N . THR A 1 188 ? 8.849 -1.326 20.096 1.00 96.69 188 THR A N 1
ATOM 1423 C CA . THR A 1 188 ? 9.052 -1.496 21.541 1.00 96.69 188 THR A CA 1
ATOM 1424 C C . THR A 1 188 ? 7.978 -0.783 22.357 1.00 96.69 188 THR A C 1
ATOM 1426 O O . THR A 1 188 ? 7.573 -1.298 23.392 1.00 96.69 188 THR A O 1
ATOM 1429 N N . ALA A 1 189 ? 7.488 0.369 21.891 1.00 95.88 189 ALA A N 1
ATOM 1430 C CA . ALA A 1 189 ? 6.547 1.192 22.651 1.00 95.88 189 ALA A CA 1
ATOM 1431 C C . ALA A 1 189 ? 5.060 0.919 22.352 1.00 95.88 189 ALA A C 1
ATOM 1433 O O . ALA A 1 189 ? 4.220 1.180 23.208 1.00 95.88 189 ALA A O 1
ATOM 1434 N N . PHE A 1 190 ? 4.711 0.415 21.159 1.00 96.50 190 PHE A N 1
ATOM 1435 C CA . PHE A 1 190 ? 3.312 0.382 20.698 1.00 96.50 190 PHE A CA 1
ATOM 1436 C C . PHE A 1 190 ? 2.855 -0.944 20.074 1.00 96.50 190 PHE A C 1
ATOM 1438 O O . PHE A 1 190 ? 1.683 -1.082 19.732 1.00 96.50 190 PHE A O 1
ATOM 1445 N N . TRP A 1 191 ? 3.739 -1.929 19.901 1.00 95.06 191 TRP A N 1
ATOM 1446 C CA . TRP A 1 191 ? 3.452 -3.124 19.091 1.00 95.06 191 TRP A CA 1
ATOM 1447 C C . TRP A 1 191 ? 2.202 -3.932 19.472 1.00 95.06 191 TRP A C 1
ATOM 1449 O O . TRP A 1 191 ? 1.518 -4.380 18.548 1.00 95.06 191 TRP A O 1
ATOM 1459 N N . PRO A 1 192 ? 1.831 -4.095 20.760 1.00 94.56 192 PRO A N 1
ATOM 1460 C CA . PRO A 1 192 ? 0.574 -4.761 21.116 1.00 94.56 192 PRO A CA 1
ATOM 1461 C C . PRO A 1 192 ? -0.654 -4.097 20.471 1.00 94.56 192 PRO A C 1
ATOM 1463 O O . PRO A 1 192 ? -1.505 -4.780 19.892 1.00 94.56 192 PRO A O 1
ATOM 1466 N N . ALA A 1 193 ? -0.674 -2.760 20.421 1.00 97.12 193 ALA A N 1
ATOM 1467 C CA . ALA A 1 193 ? -1.768 -1.974 19.854 1.00 97.12 193 ALA A CA 1
ATOM 1468 C C . ALA A 1 193 ? -1.918 -2.126 18.330 1.00 97.12 193 ALA A C 1
ATOM 1470 O O . ALA A 1 193 ? -2.880 -1.620 17.749 1.00 97.12 193 ALA A O 1
ATOM 1471 N N . LEU A 1 194 ? -0.995 -2.817 17.649 1.00 97.06 194 LEU A N 1
ATOM 1472 C CA . LEU A 1 194 ? -1.142 -3.146 16.233 1.00 97.06 194 LEU A CA 1
ATOM 1473 C C . LEU A 1 194 ? -2.323 -4.096 15.997 1.00 97.06 194 LEU A C 1
ATOM 1475 O O . LEU A 1 194 ? -3.012 -3.957 14.985 1.00 97.06 194 LEU A O 1
ATOM 1479 N N . ARG A 1 195 ? -2.537 -5.041 16.924 1.00 96.06 195 ARG A N 1
ATOM 1480 C CA . ARG A 1 195 ? -3.502 -6.146 16.791 1.00 96.06 195 ARG A CA 1
ATOM 1481 C C . ARG A 1 195 ? -4.588 -6.132 17.860 1.00 96.06 195 ARG A C 1
ATOM 1483 O O . ARG A 1 195 ? -5.677 -6.621 17.592 1.00 96.06 195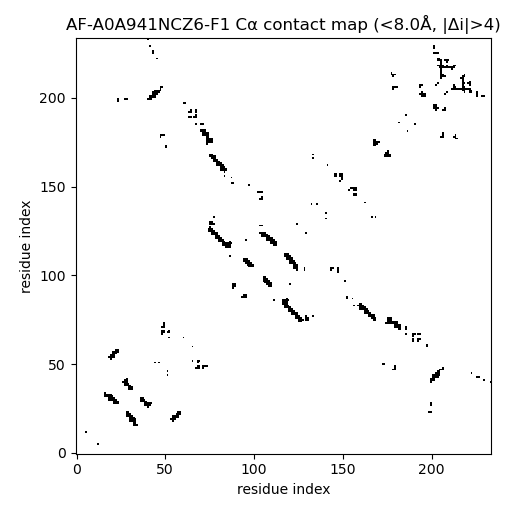 ARG A O 1
ATOM 1490 N N . GLU A 1 196 ? -4.302 -5.588 19.040 1.00 97.38 196 GLU A N 1
ATOM 1491 C CA . GLU A 1 196 ? -5.229 -5.612 20.171 1.00 97.38 196 GLU A CA 1
ATOM 1492 C C . GLU A 1 196 ? -6.565 -4.919 19.832 1.00 97.38 196 GLU A C 1
ATOM 1494 O O . GLU A 1 196 ? -6.562 -3.746 19.434 1.00 97.38 196 GLU A O 1
ATOM 1499 N N . PRO A 1 197 ? -7.710 -5.621 19.954 1.00 98.06 197 PRO A N 1
ATOM 1500 C CA . PRO A 1 197 ? -9.016 -5.022 19.721 1.00 98.06 197 PRO A CA 1
ATOM 1501 C C . PRO A 1 197 ? -9.282 -3.842 20.659 1.00 98.06 197 PRO A C 1
ATOM 1503 O O . PRO A 1 197 ? -8.962 -3.883 21.845 1.00 98.06 197 PRO A O 1
ATOM 1506 N N . VAL A 1 198 ? -9.940 -2.805 20.143 1.00 98.25 198 VAL A N 1
ATOM 1507 C CA . VAL A 1 198 ? -10.413 -1.671 20.949 1.00 98.25 198 VAL A CA 1
ATOM 1508 C C . VAL A 1 198 ? -11.918 -1.824 21.132 1.00 98.25 198 VAL A C 1
ATOM 1510 O O . VAL A 1 198 ? -12.706 -1.419 20.275 1.00 98.25 198 VAL A O 1
ATOM 1513 N N . GLY A 1 199 ? -12.317 -2.461 22.235 1.00 97.44 199 GLY A N 1
ATOM 1514 C CA . GLY A 1 199 ? -13.715 -2.786 22.519 1.00 97.44 199 GLY A CA 1
ATOM 1515 C C . GLY A 1 199 ? -14.301 -3.766 21.494 1.00 97.44 199 GLY A C 1
ATOM 1516 O O . GLY A 1 199 ? -13.996 -4.961 21.494 1.00 97.44 199 GLY A O 1
ATOM 1517 N N . ARG A 1 200 ? -15.173 -3.258 20.622 1.00 98.44 200 ARG A N 1
ATOM 1518 C CA . ARG A 1 200 ? -15.863 -3.987 19.545 1.00 98.44 200 ARG A CA 1
ATOM 1519 C C . ARG A 1 200 ? -15.194 -3.814 18.174 1.00 98.44 200 ARG A C 1
ATOM 1521 O O . ARG A 1 200 ? -15.691 -4.367 17.190 1.00 98.44 200 ARG A O 1
ATOM 1528 N N . ILE A 1 201 ? -14.086 -3.071 18.106 1.00 98.69 201 ILE A N 1
ATOM 1529 C CA . ILE A 1 201 ? -13.291 -2.848 16.892 1.00 98.69 201 ILE A CA 1
ATOM 1530 C C . ILE A 1 201 ? -12.116 -3.826 16.867 1.00 98.69 201 ILE A C 1
ATOM 1532 O O . ILE A 1 201 ? -11.247 -3.781 17.736 1.00 98.69 201 ILE A O 1
ATOM 1536 N N . HIS A 1 202 ? -12.076 -4.676 15.846 1.00 98.69 202 HIS A N 1
ATOM 1537 C CA . HIS A 1 202 ? -10.983 -5.604 15.568 1.00 98.69 202 HIS A CA 1
ATOM 1538 C C . HIS A 1 202 ? -10.137 -5.097 14.400 1.00 98.69 202 HIS A C 1
ATOM 1540 O O . HIS A 1 202 ? -10.635 -4.403 13.508 1.00 98.69 202 HIS A O 1
ATOM 1546 N N . TRP A 1 203 ? -8.858 -5.466 14.382 1.00 98.50 203 TRP A N 1
ATOM 1547 C CA . TRP A 1 203 ? -7.908 -4.985 13.383 1.00 98.50 203 TRP A CA 1
ATOM 1548 C C . TRP A 1 203 ? -7.439 -6.121 12.487 1.00 98.50 203 TRP A C 1
ATOM 1550 O O . TRP A 1 203 ? -7.031 -7.187 12.949 1.00 98.50 203 TRP A O 1
ATOM 1560 N N . SER A 1 204 ? -7.468 -5.864 11.189 1.00 98.25 204 SER A N 1
ATOM 1561 C CA . SER A 1 204 ? -6.961 -6.751 10.154 1.00 98.25 204 SER A CA 1
ATOM 1562 C C . SER A 1 204 ? -6.193 -5.931 9.115 1.00 98.25 204 SER A C 1
ATOM 1564 O O . SER A 1 204 ? -5.965 -4.736 9.299 1.00 98.25 204 SER A O 1
ATOM 1566 N N . GLY A 1 205 ? -5.758 -6.570 8.036 1.00 96.94 205 GLY A N 1
ATOM 1567 C CA . GLY A 1 205 ? -4.798 -6.009 7.096 1.00 96.94 205 GLY A CA 1
ATOM 1568 C C . GLY A 1 205 ? -3.413 -6.594 7.334 1.00 96.94 205 GLY A C 1
ATOM 1569 O O . GLY A 1 205 ? -3.073 -7.025 8.442 1.00 96.94 205 GLY A O 1
ATOM 1570 N N . THR A 1 206 ? -2.623 -6.642 6.265 1.00 97.88 206 THR A N 1
ATOM 1571 C CA . THR A 1 206 ? -1.370 -7.405 6.211 1.00 97.88 206 THR A CA 1
ATOM 1572 C C . THR A 1 206 ? -0.365 -7.013 7.299 1.00 97.88 206 THR A C 1
ATOM 1574 O O . THR A 1 206 ? 0.364 -7.868 7.799 1.00 97.88 206 THR A O 1
ATOM 1577 N N . GLU A 1 207 ? -0.384 -5.759 7.759 1.00 97.62 207 GLU A N 1
ATOM 1578 C CA . GLU A 1 207 ? 0.410 -5.258 8.887 1.00 97.62 207 GLU A CA 1
ATOM 1579 C C . GLU A 1 207 ? 0.175 -6.053 10.175 1.00 97.62 207 GLU A C 1
ATOM 1581 O O . GLU A 1 207 ? 1.085 -6.256 10.973 1.00 97.62 207 GLU A O 1
ATOM 1586 N N . THR A 1 208 ? -1.050 -6.531 10.379 1.00 97.38 208 THR A N 1
ATOM 1587 C CA . THR A 1 208 ? -1.439 -7.269 11.581 1.00 97.38 208 THR A CA 1
ATOM 1588 C C . THR A 1 208 ? -1.093 -8.757 11.497 1.00 97.38 208 THR A C 1
ATOM 1590 O O . THR A 1 208 ? -1.354 -9.493 12.448 1.00 97.38 208 THR A O 1
ATOM 1593 N N . ALA A 1 209 ? -0.535 -9.254 10.392 1.00 96.12 209 ALA A N 1
ATOM 1594 C CA . ALA A 1 209 ? -0.217 -10.672 10.237 1.00 96.12 209 ALA A CA 1
ATOM 1595 C C . ALA A 1 209 ? 0.934 -11.115 11.164 1.00 96.12 209 ALA A C 1
ATOM 1597 O O . ALA A 1 209 ? 1.776 -10.311 11.564 1.00 96.12 209 ALA A O 1
ATOM 1598 N N . GLY A 1 210 ? 0.962 -12.399 11.540 1.00 91.06 210 GLY A N 1
ATOM 1599 C CA . GLY A 1 210 ? 2.087 -12.999 12.279 1.00 91.06 210 GLY A CA 1
ATOM 1600 C C . GLY A 1 210 ? 3.242 -13.446 11.374 1.00 91.06 210 GLY A C 1
ATOM 1601 O O . GLY A 1 210 ? 4.367 -13.598 11.835 1.00 91.06 210 GLY A O 1
ATOM 1602 N N . ALA A 1 211 ? 2.967 -13.624 10.081 1.00 94.25 211 ALA A N 1
ATOM 1603 C CA . ALA A 1 211 ? 3.920 -13.985 9.039 1.00 94.25 211 ALA A CA 1
ATOM 1604 C C . ALA A 1 211 ? 3.502 -13.319 7.721 1.00 94.25 211 ALA A C 1
ATOM 1606 O O . ALA A 1 211 ? 2.329 -12.979 7.552 1.00 94.25 211 ALA A O 1
ATOM 1607 N N . TRP A 1 212 ? 4.449 -13.152 6.792 1.00 96.69 212 TRP A N 1
ATOM 1608 C CA . TRP A 1 212 ? 4.201 -12.569 5.462 1.00 96.69 212 TRP A CA 1
ATOM 1609 C C . TRP A 1 212 ? 3.598 -11.155 5.496 1.00 96.69 212 TRP A C 1
ATOM 1611 O O . TRP A 1 212 ? 2.793 -10.782 4.640 1.00 96.69 212 TRP A O 1
ATOM 1621 N N . VAL A 1 213 ? 4.000 -10.363 6.494 1.00 96.25 213 VAL A N 1
ATOM 1622 C CA . VAL A 1 213 ? 3.602 -8.958 6.639 1.00 96.25 213 VAL A CA 1
ATOM 1623 C C . VAL A 1 213 ? 3.987 -8.178 5.381 1.00 96.25 213 VAL A C 1
ATOM 1625 O O . VAL A 1 213 ? 5.128 -8.239 4.927 1.00 96.25 213 VAL A O 1
ATOM 1628 N N . GLY A 1 214 ? 3.024 -7.453 4.813 1.00 95.69 214 GLY A N 1
ATOM 1629 C CA . GLY A 1 214 ? 3.181 -6.679 3.578 1.00 95.69 214 GLY A CA 1
ATOM 1630 C C . GLY A 1 214 ? 2.817 -7.424 2.294 1.00 95.69 214 GLY A C 1
ATOM 1631 O O . GLY A 1 214 ? 2.843 -6.827 1.222 1.00 95.69 214 GLY A O 1
ATOM 1632 N N . TYR A 1 215 ? 2.432 -8.699 2.390 1.00 97.31 215 TYR A N 1
ATOM 1633 C CA . TYR A 1 215 ? 2.023 -9.519 1.249 1.00 97.31 215 TYR A CA 1
ATOM 1634 C C . TYR A 1 215 ? 0.533 -9.870 1.294 1.00 97.31 215 TYR A C 1
ATOM 1636 O O . TYR A 1 215 ? -0.132 -9.748 2.328 1.00 97.31 215 TYR A O 1
ATOM 1644 N N . ILE A 1 216 ? 0.023 -10.358 0.158 1.00 97.69 216 ILE A N 1
ATOM 1645 C CA . ILE A 1 216 ? -1.345 -10.886 0.022 1.00 97.69 216 ILE A CA 1
ATOM 1646 C C . ILE A 1 216 ? -1.589 -12.018 1.029 1.00 97.69 216 ILE A C 1
ATOM 1648 O O . ILE A 1 216 ? -2.635 -12.050 1.666 1.00 97.69 216 ILE A O 1
ATOM 1652 N N . GLU A 1 217 ? -0.603 -12.891 1.237 1.00 98.00 217 GLU A N 1
ATOM 1653 C CA . GLU A 1 217 ? -0.679 -13.980 2.216 1.00 98.00 217 GLU A CA 1
ATOM 1654 C C . GLU A 1 217 ? -0.915 -13.460 3.645 1.00 98.00 217 GLU A C 1
ATOM 1656 O O . GLU A 1 217 ? -1.776 -13.965 4.364 1.00 98.00 217 GLU A O 1
ATOM 1661 N N . GLY A 1 218 ? -0.214 -12.394 4.047 1.00 98.19 218 GLY A N 1
ATOM 1662 C CA . GLY A 1 218 ? -0.453 -11.738 5.333 1.00 98.19 218 GLY A CA 1
ATOM 1663 C C . GLY A 1 218 ? -1.854 -11.124 5.429 1.00 98.19 218 GLY A C 1
ATOM 1664 O O . GLY A 1 218 ? -2.491 -11.189 6.482 1.00 98.19 218 GLY A O 1
ATOM 1665 N N . ALA A 1 219 ? -2.378 -10.570 4.331 1.00 98.12 219 ALA A N 1
ATOM 1666 C CA . ALA A 1 219 ? -3.738 -10.030 4.289 1.00 98.12 219 ALA A CA 1
ATOM 1667 C C . ALA A 1 219 ? -4.801 -11.128 4.476 1.00 98.12 219 ALA A C 1
ATOM 1669 O O . ALA A 1 219 ? -5.736 -10.934 5.247 1.00 98.12 219 ALA A O 1
ATOM 1670 N N . ILE A 1 220 ? -4.630 -12.290 3.837 1.00 98.06 220 ILE A N 1
ATOM 1671 C CA . ILE A 1 220 ? -5.540 -13.437 3.985 1.00 98.06 220 ILE A CA 1
ATOM 1672 C C . ILE A 1 220 ? -5.513 -13.946 5.429 1.00 98.06 220 ILE A C 1
ATOM 1674 O O . ILE A 1 220 ? -6.544 -13.943 6.099 1.00 98.06 220 ILE A O 1
ATOM 1678 N N . ARG A 1 221 ? -4.320 -14.261 5.953 1.00 98.00 221 ARG A N 1
ATOM 1679 C CA . ARG A 1 221 ? -4.148 -14.783 7.321 1.00 98.00 221 ARG A CA 1
ATOM 1680 C C . ARG A 1 221 ? -4.696 -13.845 8.391 1.00 98.00 221 ARG A C 1
ATOM 1682 O O . ARG A 1 221 ? -5.273 -14.285 9.381 1.00 98.00 221 ARG A O 1
ATOM 1689 N N . SER A 1 222 ? -4.479 -12.540 8.229 1.00 98.25 222 SER A N 1
ATOM 1690 C CA . SER A 1 222 ? -5.017 -11.548 9.165 1.00 98.25 222 SER A CA 1
ATOM 1691 C C . SER A 1 222 ? -6.527 -11.366 9.040 1.00 98.25 222 SER A C 1
ATOM 1693 O O . SER A 1 222 ? -7.171 -11.022 10.032 1.00 98.25 222 SER A O 1
ATOM 1695 N N . GLY A 1 223 ? -7.096 -11.570 7.851 1.00 98.19 223 GLY A N 1
ATOM 1696 C CA . GLY A 1 223 ? -8.539 -11.585 7.626 1.00 98.19 223 GLY A CA 1
ATOM 1697 C C . GLY A 1 223 ? -9.207 -12.741 8.363 1.00 98.19 223 GLY A C 1
ATOM 1698 O O . GLY A 1 223 ? -10.121 -12.507 9.148 1.00 98.19 223 GLY A O 1
ATOM 1699 N N . GLU A 1 224 ? -8.691 -13.956 8.171 1.00 98.00 224 GLU A N 1
ATOM 1700 C CA . GLU A 1 224 ? -9.166 -15.177 8.840 1.00 98.00 224 GLU A CA 1
ATOM 1701 C C . GLU A 1 224 ? -9.076 -15.047 10.362 1.00 98.00 224 GLU A C 1
ATOM 1703 O O . GLU A 1 224 ? -10.084 -15.175 11.051 1.00 98.00 224 GLU A O 1
ATOM 1708 N N . ARG A 1 225 ? -7.909 -14.643 10.888 1.00 98.25 225 ARG A N 1
ATOM 1709 C CA . ARG A 1 225 ? -7.731 -14.418 12.330 1.00 98.25 225 ARG A CA 1
ATOM 1710 C C . ARG A 1 225 ? -8.756 -13.428 12.892 1.00 98.25 225 ARG A C 1
ATOM 1712 O O . ARG A 1 225 ? -9.372 -13.700 13.916 1.00 98.25 225 ARG A O 1
ATOM 1719 N N . ALA A 1 226 ? -8.931 -12.269 12.254 1.00 98.50 226 ALA A N 1
ATOM 1720 C CA . ALA A 1 226 ? -9.867 -11.260 12.750 1.00 98.50 226 ALA A CA 1
ATOM 1721 C C . ALA A 1 226 ? -11.329 -11.738 12.676 1.00 98.50 226 ALA A C 1
ATOM 1723 O O . ALA A 1 226 ? -12.135 -11.369 13.532 1.00 98.50 226 ALA A O 1
ATOM 1724 N N . ALA A 1 227 ? -11.675 -12.564 11.683 1.00 98.25 227 ALA A N 1
ATOM 1725 C CA . ALA A 1 227 ? -12.987 -13.197 11.601 1.00 98.25 227 ALA A CA 1
ATOM 1726 C C . ALA A 1 227 ? -13.206 -14.191 12.755 1.00 98.25 227 ALA A C 1
ATOM 1728 O O . ALA A 1 227 ? -14.248 -14.123 13.408 1.00 98.25 227 ALA A O 1
ATOM 1729 N N . ASP A 1 228 ? -12.214 -15.028 13.069 1.00 98.25 228 ASP A N 1
ATOM 1730 C CA . ASP A 1 228 ? -12.266 -15.975 14.192 1.00 98.25 228 ASP A CA 1
ATOM 1731 C C . ASP A 1 228 ? -12.372 -15.258 15.548 1.00 98.25 228 ASP A C 1
ATOM 1733 O O . ASP A 1 228 ? -13.171 -15.643 16.405 1.00 98.25 228 ASP A O 1
ATOM 1737 N N . GLU A 1 229 ? -11.621 -14.166 15.737 1.00 98.19 229 GLU A N 1
ATOM 1738 C CA . GLU A 1 229 ? -11.711 -13.318 16.934 1.00 98.19 229 GLU A CA 1
ATOM 1739 C C . GLU A 1 229 ? -13.123 -12.757 17.141 1.00 98.19 229 GLU A C 1
ATOM 1741 O O . GLU A 1 229 ? -13.602 -12.686 18.275 1.00 98.19 229 GLU A O 1
ATOM 1746 N N . VAL A 1 230 ? -13.783 -12.327 16.061 1.00 98.19 230 VAL A N 1
ATOM 1747 C CA . VAL A 1 230 ? -15.161 -11.826 16.113 1.00 98.19 230 VAL A CA 1
ATOM 1748 C C . VAL A 1 230 ? -16.128 -12.971 16.388 1.00 98.19 230 VAL A C 1
ATOM 1750 O O . VAL A 1 230 ? -16.973 -12.828 17.270 1.00 98.19 230 VAL A O 1
ATOM 1753 N N . ALA A 1 231 ? -15.993 -14.100 15.687 1.00 97.12 231 ALA A N 1
ATOM 1754 C CA . ALA A 1 231 ? -16.861 -15.265 15.841 1.00 97.12 231 ALA A CA 1
ATOM 1755 C C . ALA A 1 231 ? -16.833 -15.824 17.272 1.00 97.12 231 ALA A C 1
ATOM 1757 O O . ALA A 1 231 ? -17.888 -16.096 17.835 1.00 97.12 231 ALA A O 1
ATOM 1758 N N . GLY A 1 232 ? -15.659 -15.894 17.908 1.00 96.44 232 GLY A N 1
ATOM 1759 C CA . GLY A 1 232 ? -15.510 -16.322 19.306 1.00 96.44 232 GLY A CA 1
ATOM 1760 C C . GLY A 1 232 ? -16.064 -15.342 20.351 1.00 96.44 232 GLY A C 1
ATOM 1761 O O . GLY A 1 232 ? -15.939 -15.577 21.553 1.00 96.44 232 GLY A O 1
ATOM 1762 N N . LYS A 1 233 ? -16.630 -14.212 19.917 1.00 91.56 233 LYS A N 1
ATOM 1763 C CA . LYS A 1 233 ? -17.204 -13.160 20.767 1.00 91.56 233 LYS A CA 1
ATOM 1764 C C . LYS A 1 233 ? -18.666 -12.842 20.423 1.00 91.56 233 LYS A C 1
ATOM 1766 O O . LYS A 1 233 ? -19.183 -11.840 20.938 1.00 91.56 233 LYS A O 1
ATOM 1771 N N . LEU A 1 234 ? -19.273 -13.603 19.510 1.00 85.38 234 LEU A N 1
ATOM 1772 C CA . LEU A 1 234 ? -20.690 -13.534 19.141 1.00 85.38 234 LEU A CA 1
ATOM 1773 C C . LEU A 1 234 ? -21.513 -14.545 19.935 1.00 85.38 234 LEU A C 1
ATOM 1775 O O . LEU A 1 234 ? -22.706 -14.216 20.132 1.00 85.38 234 LEU A O 1
#

Mean predicted aligned error: 3.54 Å

Secondary structure (DSSP, 8-state):
-HHHHHHHHGGG--TT--EEEEEE-SS-EEEEETTEEEEES-EEE-S-HHHHTTSEEESPPPHHHHHHHHT-PBP-EEEEEEEESS-HHHHTT--S-B--SSSSS--EEE---SSSS-EEEEEEEESHHHHHHTTS-HHHHHHHHHHHHHHHH-GGGG--SEEEEEEGGG-TTT-S-S-B-PPTTHHHHTGGGGT--BTTEEE-SGGG-SSSTTSHHHHHHHHHHHHHHHHTT-

Foldseek 3Di:
DVVVVCVVVDPVDDPPWDWAEWEDDPQFIWTDGPVGIDTDNFDEDAAALLLVLNHHYVVDDPPLSNVLSVFFDFWWKKKKKFKAQAQLCVVVVHQQADDDPPALWDGKGWPDDPDDGMTMIMTMRTHPSSVVPLPPDPVVVLQRVLVRSCVPRNPSSVDTPDMDMDGQCPPPRRNHDLHGHGDPPSCVRRVVSQADADVRYGYAHLCNAPPPRSDPVSRVRRVVVSVVVNVVVD

Radius of gyration: 21.47 Å; Cα contacts (8 Å, |Δi|>4): 412; chains: 1; bounding box: 49×33×55 Å